Protein AF-A0A917US48-F1 (afdb_monomer)

pLDDT: mean 84.59, std 14.91, range [29.69, 98.81]

Radius of gyration: 21.1 Å; Cα contacts (8 Å, |Δi|>4): 602; chains: 1; bounding box: 48×55×52 Å

Mean predicted aligned error: 11.79 Å

Sequence (325 aa):
MLEHRLELKLPRIAADTLVVRGEHDHVVPRYWAEEVTSLVPGGRLAEVPGRGHDTMVVAGRQVGELIERHARGEPAGSPVAMPEEPLKAARMGALRAAGWWARDYVYAGMRQLAVFGARREPAHWRTGESGKPEVVLLPGVYEHWSFVRPLGDALNAAGHRVVVVHGLGANRRPIVETSSRVERALGRVRVPDAGRVIVGHSKGGLIGKHLLLDGRAEALGIRGLVAVCTPFGGARRARLFSDPSIRALLPNDETIVMLGSAASVNSRIVSVFGTYDPHVPDGSVLDGATNVRVPVAGHFRVLGAHETTLAVLDGIGMLTSPPAD

Foldseek 3Di:
DDPCPLLVPQLVDPDQEEQEFEPAEQVCDPVNSLVSQQSHVNGFYAYDYPDYRCCCPPVVVVVVVLVVCVVVVHDRHHRRDDPPDPPQLPPDPPVRVVVLVVVQVVLVVVQLVQVVVPPDDDPLLQFFDLLAAAEEEAEAAQDDSSLLVLLSVLVSVVGHNYDYQPPCHRVLDALVVVLVSVLVRLLVDDARPLGYEYEYAASGQLSQLVCLPDCNCVSSRYLAYEYEFYQLQFFCCLVVDPRPSSVCRHNPNPSSVVSLPPLVRQCRYEYEYESEEPRRSVTRDHPNHNYHYHPDYYRSCLSNDPRSSVSVVVSSVSSRDDPDD

InterPro domains:
  IPR029058 Alpha/Beta hydrolase fold [G3DSA:3.40.50.1820] (1-73)
  IPR029058 Alpha/Beta hydrolase fold [G3DSA:3.40.50.1820] (134-318)
  IPR029058 Alpha/Beta hydrolase fold [SSF53474] (6-69)
  IPR029058 Alpha/Beta hydrolase fold [SSF53474] (124-313)

Nearest PDB structures (foldseek):
  6fvj-assembly4_D  TM=6.871E-01  e=3.674E-05  Mycobacterium tuberculosis
  6fvj-assembly3_C  TM=6.564E-01  e=2.739E-05  Mycobacterium tuberculosis
  6fvj-assembly6_F  TM=6.684E-01  e=3.674E-05  Mycobacterium tuberculosis
  6fvj-assembly2_B  TM=6.535E-01  e=1.058E-04  Mycobacterium tuberculosis
  6fw5-assembly4_D  TM=6.177E-01  e=4.088E-04  Mycobacterium tuberculosis CDC1551

Solvent-accessible surface area (backbone atoms only — not comparable to full-atom values): 17564 Å² total; per-residue (Å²): 130,81,93,70,59,53,86,76,46,34,60,69,44,83,60,90,41,78,43,78,46,20,61,64,11,76,87,60,37,68,70,57,53,46,51,57,22,44,41,21,57,81,16,13,42,33,68,41,83,93,24,34,75,59,28,74,75,80,36,40,67,66,53,46,53,42,51,53,34,43,76,72,73,41,91,44,51,45,76,47,75,70,66,97,54,79,86,69,63,70,88,62,55,69,69,59,46,50,51,46,50,52,53,20,49,53,46,45,52,58,33,58,57,39,49,82,80,44,89,63,79,67,74,69,27,75,46,48,46,78,84,40,37,36,34,38,52,31,44,24,67,70,28,34,67,53,52,51,35,62,43,49,54,52,46,29,74,72,33,20,20,41,44,70,70,82,91,52,59,42,33,57,66,56,54,68,64,48,28,55,52,48,50,60,57,51,69,74,46,84,66,52,93,51,21,26,33,34,40,10,31,25,56,12,21,55,24,41,55,58,44,54,44,94,63,43,17,67,78,52,31,42,54,28,33,34,20,36,49,19,4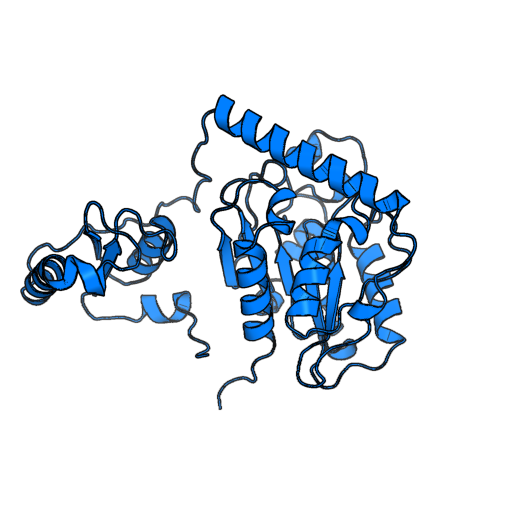2,54,72,21,20,76,64,23,76,81,48,88,52,64,61,50,36,61,34,22,47,83,28,68,68,27,45,53,60,56,69,53,52,89,54,24,70,43,29,29,28,36,30,48,61,38,35,88,66,34,78,85,45,36,76,49,81,67,31,51,69,44,76,37,101,35,65,20,63,58,41,36,55,72,34,69,65,46,50,52,55,48,52,52,38,53,50,68,49,65,56,78,82,83,130

Structure (mmCIF, N/CA/C/O backbone):
data_AF-A0A917US48-F1
#
_entry.id   AF-A0A917US48-F1
#
loop_
_atom_site.group_PDB
_atom_site.id
_atom_site.type_symbol
_atom_site.label_atom_id
_atom_site.label_alt_id
_atom_site.label_comp_id
_atom_site.label_asym_id
_atom_site.label_entity_id
_atom_site.label_seq_id
_atom_site.pdbx_PDB_ins_code
_atom_site.Cartn_x
_atom_site.Cartn_y
_atom_site.Cartn_z
_atom_site.occupancy
_atom_site.B_iso_or_equiv
_atom_site.auth_seq_id
_atom_site.auth_comp_id
_atom_site.auth_asym_id
_atom_site.auth_atom_id
_atom_site.pdbx_PDB_model_num
ATOM 1 N N . MET A 1 1 ? -7.314 -13.295 14.828 1.00 38.62 1 MET A N 1
ATOM 2 C CA . MET A 1 1 ? -5.881 -13.653 14.944 1.00 38.62 1 MET A CA 1
ATOM 3 C C . MET A 1 1 ? -5.278 -12.753 16.002 1.00 38.62 1 MET A C 1
ATOM 5 O O . MET A 1 1 ? -5.663 -11.596 16.045 1.00 38.62 1 MET A O 1
ATOM 9 N N . LEU A 1 2 ? -4.422 -13.283 16.875 1.00 29.69 2 LEU A N 1
ATOM 10 C CA . LEU A 1 2 ? -3.808 -12.530 17.973 1.00 29.69 2 LEU A CA 1
ATOM 11 C C . LEU A 1 2 ? -3.101 -11.275 17.430 1.00 29.69 2 LEU A C 1
ATOM 13 O O . LEU A 1 2 ? -2.282 -11.395 16.520 1.00 29.69 2 LEU A O 1
ATOM 17 N N . GLU A 1 3 ? -3.382 -10.099 18.001 1.00 38.75 3 GLU A N 1
ATOM 18 C CA . GLU A 1 3 ? -2.582 -8.874 17.837 1.00 38.75 3 GLU A CA 1
ATOM 19 C C . GLU A 1 3 ? -1.197 -9.084 18.477 1.00 38.75 3 GLU A C 1
ATOM 21 O O . GLU A 1 3 ? -0.865 -8.557 19.539 1.00 38.75 3 GLU A O 1
ATOM 26 N N . HIS A 1 4 ? -0.377 -9.944 17.879 1.00 53.16 4 HIS A N 1
ATOM 27 C CA . HIS A 1 4 ? 0.916 -10.321 18.427 1.00 53.16 4 HIS A CA 1
ATOM 28 C C . HIS A 1 4 ? 2.033 -9.592 17.680 1.00 53.16 4 HIS A C 1
ATOM 30 O O . HIS A 1 4 ? 2.608 -10.099 16.720 1.00 53.16 4 HIS A O 1
ATOM 36 N N . ARG A 1 5 ? 2.319 -8.365 18.130 1.00 54.22 5 ARG A N 1
ATOM 37 C CA . ARG A 1 5 ? 3.443 -7.534 17.664 1.00 54.22 5 ARG A CA 1
ATOM 38 C C . ARG A 1 5 ? 4.766 -8.126 18.155 1.00 54.22 5 ARG A C 1
ATOM 40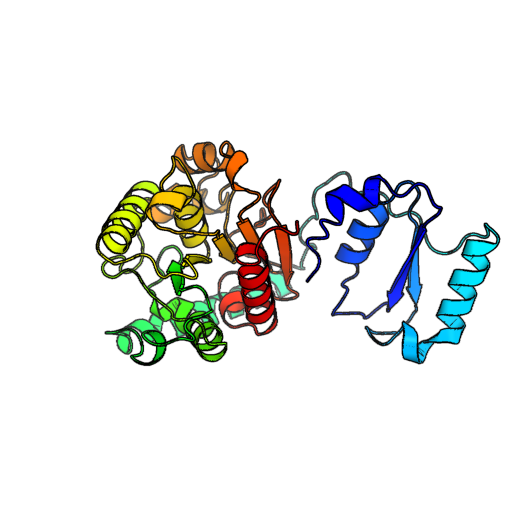 O O . ARG A 1 5 ? 5.239 -7.782 19.242 1.00 54.22 5 ARG A O 1
ATOM 47 N N . LEU A 1 6 ? 5.319 -9.066 17.393 1.00 57.84 6 LEU A N 1
ATOM 48 C CA . LEU A 1 6 ? 6.554 -9.782 17.726 1.00 57.84 6 LEU A CA 1
ATOM 49 C C . LEU A 1 6 ? 7.712 -8.823 18.042 1.00 57.84 6 LEU A C 1
ATOM 51 O O . LEU A 1 6 ? 8.422 -9.032 19.017 1.00 57.84 6 LEU A O 1
ATOM 55 N N . GLU A 1 7 ? 7.835 -7.707 17.332 1.00 58.91 7 GLU A N 1
ATOM 56 C CA . GLU A 1 7 ? 8.871 -6.693 17.548 1.00 58.91 7 GLU A CA 1
ATOM 57 C C . GLU A 1 7 ? 8.807 -6.003 18.920 1.00 58.91 7 GLU A C 1
ATOM 59 O O . GLU A 1 7 ? 9.813 -5.502 19.410 1.00 58.91 7 GLU A O 1
ATOM 64 N N . LEU A 1 8 ? 7.645 -6.011 19.581 1.00 56.88 8 LEU A N 1
ATOM 65 C CA . LEU A 1 8 ? 7.477 -5.466 20.934 1.00 56.88 8 LEU A CA 1
ATOM 66 C C . LEU A 1 8 ? 7.610 -6.536 22.026 1.00 56.88 8 LEU A C 1
ATOM 68 O O . LEU A 1 8 ? 7.770 -6.204 23.206 1.00 56.88 8 LEU A O 1
ATOM 72 N N . LYS A 1 9 ? 7.473 -7.813 21.653 1.00 76.19 9 LYS A N 1
ATOM 73 C CA . LYS A 1 9 ? 7.384 -8.951 22.577 1.00 76.19 9 LYS A CA 1
ATOM 74 C C . LYS A 1 9 ? 8.673 -9.762 22.625 1.00 76.19 9 LYS A C 1
ATOM 76 O O . LYS A 1 9 ? 9.121 -10.073 23.722 1.00 76.19 9 LYS A O 1
ATOM 81 N N . LEU A 1 10 ? 9.282 -10.047 21.475 1.00 81.56 10 LEU A N 1
ATOM 82 C CA . LEU A 1 10 ? 10.546 -10.777 21.361 1.00 81.56 10 LEU A CA 1
ATOM 83 C C . LEU A 1 10 ? 11.673 -10.146 22.205 1.00 81.56 10 LEU A C 1
ATOM 85 O O . LEU A 1 10 ? 12.322 -10.904 22.925 1.00 81.56 10 LEU A O 1
ATOM 89 N N . PRO A 1 11 ? 11.820 -8.800 22.290 1.00 81.25 11 PRO A N 1
ATOM 90 C CA . PRO A 1 11 ? 12.822 -8.180 23.168 1.00 81.25 11 PRO A CA 1
ATOM 91 C C . PRO A 1 11 ? 12.627 -8.450 24.664 1.00 81.25 11 PRO A C 1
ATOM 93 O O . PRO A 1 11 ? 13.529 -8.207 25.460 1.00 81.25 11 PRO A O 1
ATOM 96 N N . ARG A 1 12 ? 11.436 -8.905 25.071 1.00 82.00 12 ARG A N 1
ATOM 97 C CA . ARG A 1 12 ? 11.092 -9.192 26.472 1.00 82.00 12 ARG A CA 1
ATOM 98 C C . ARG A 1 12 ? 11.296 -10.658 26.844 1.00 82.00 12 ARG A C 1
ATOM 100 O O . ARG A 1 12 ? 11.074 -11.016 27.999 1.00 82.00 12 ARG A O 1
ATOM 107 N N . ILE A 1 13 ? 11.656 -11.514 25.890 1.00 89.69 13 ILE A N 1
ATOM 108 C CA . ILE A 1 13 ? 11.931 -12.921 26.166 1.00 89.69 13 ILE A CA 1
ATOM 109 C C . ILE A 1 13 ? 13.259 -13.004 26.920 1.00 89.69 13 ILE A C 1
ATOM 111 O O . ILE A 1 13 ? 14.303 -12.637 26.395 1.00 89.69 13 ILE A O 1
ATOM 115 N N . ALA A 1 14 ? 13.199 -13.478 28.165 1.00 90.19 14 ALA A N 1
ATOM 116 C CA . ALA A 1 14 ? 14.375 -13.693 29.010 1.00 90.19 14 ALA A CA 1
ATOM 117 C C . ALA A 1 14 ? 14.944 -15.120 28.902 1.00 90.19 14 ALA A C 1
ATOM 119 O O . ALA A 1 14 ? 16.007 -15.397 29.446 1.00 90.19 14 ALA A O 1
ATOM 120 N N . ALA A 1 15 ? 14.218 -16.033 28.252 1.00 91.06 15 ALA A N 1
ATOM 121 C CA . ALA A 1 15 ? 14.651 -17.410 28.068 1.00 91.06 15 ALA A CA 1
ATOM 122 C C . ALA A 1 15 ? 15.661 -17.520 26.919 1.00 91.06 15 ALA A C 1
ATOM 124 O O . ALA A 1 15 ? 15.471 -16.904 25.866 1.00 91.06 15 ALA A O 1
ATOM 125 N N . ASP A 1 16 ? 16.668 -18.380 27.084 1.00 91.00 16 ASP A N 1
ATOM 126 C CA . ASP A 1 16 ? 17.549 -18.769 25.985 1.00 91.00 16 ASP A CA 1
ATOM 127 C C . ASP A 1 16 ? 16.708 -19.340 24.842 1.00 91.00 16 ASP A C 1
ATOM 129 O O . ASP A 1 16 ? 15.986 -20.329 25.005 1.00 91.00 16 ASP A O 1
ATOM 133 N N . THR A 1 17 ? 16.785 -18.707 23.673 1.00 94.38 17 THR A N 1
ATOM 134 C CA . THR A 1 17 ? 15.852 -18.965 22.573 1.00 94.38 17 THR A CA 1
ATOM 135 C C . THR A 1 17 ? 16.581 -19.422 21.319 1.00 94.38 17 THR A C 1
ATOM 137 O O . THR A 1 17 ? 17.457 -18.728 20.798 1.00 94.38 17 THR A O 1
ATOM 140 N N . LEU A 1 18 ? 16.161 -20.576 20.800 1.00 96.25 18 LEU A N 1
ATOM 141 C CA . LEU A 1 18 ? 16.564 -21.093 19.498 1.00 96.25 18 LEU A CA 1
ATOM 142 C C . LEU A 1 18 ? 15.416 -20.930 18.496 1.00 96.25 18 LEU A C 1
ATOM 144 O O . LEU A 1 18 ? 14.321 -21.448 18.704 1.00 96.25 18 LEU A O 1
ATOM 148 N N . VAL A 1 19 ? 15.686 -20.263 17.378 1.00 94.50 19 VAL A N 1
ATOM 149 C CA . VAL A 1 19 ? 14.795 -20.189 16.215 1.00 94.50 19 VAL A CA 1
ATOM 150 C C . VAL A 1 19 ? 15.257 -21.225 15.196 1.00 94.50 19 VAL A C 1
ATOM 152 O O . VAL A 1 19 ? 16.425 -21.239 14.809 1.00 94.50 19 VAL A O 1
ATOM 155 N N . VAL A 1 20 ? 14.352 -22.099 14.754 1.00 95.75 20 VAL A N 1
ATOM 156 C CA . VAL A 1 20 ? 14.659 -23.176 13.799 1.00 95.75 20 VAL A CA 1
ATOM 157 C C . VAL A 1 20 ? 13.847 -22.976 12.520 1.00 95.75 20 VAL A C 1
ATOM 159 O O . VAL A 1 20 ? 12.633 -22.789 12.585 1.00 95.75 20 VAL A O 1
ATOM 162 N N . ARG A 1 21 ? 14.499 -23.044 11.353 1.00 92.88 21 ARG A N 1
ATOM 163 C CA . ARG A 1 21 ? 13.839 -23.016 10.032 1.00 92.88 21 ARG A CA 1
ATOM 164 C C . ARG A 1 21 ? 14.414 -24.062 9.081 1.00 92.88 21 ARG A C 1
ATOM 166 O O . ARG A 1 21 ? 15.539 -24.520 9.267 1.00 92.88 21 ARG A O 1
ATOM 173 N N . GLY A 1 22 ? 13.678 -24.395 8.025 1.00 93.25 22 GLY A N 1
ATOM 174 C CA . GLY A 1 22 ? 14.244 -25.104 6.874 1.00 93.25 22 GLY A CA 1
ATOM 175 C C . GLY A 1 22 ? 15.104 -24.179 6.016 1.00 93.25 22 GLY A C 1
ATOM 176 O O . GLY A 1 22 ? 14.725 -23.031 5.789 1.00 93.25 22 GLY A O 1
ATOM 177 N N . GLU A 1 23 ? 16.240 -24.660 5.509 1.00 87.25 23 GLU A N 1
ATOM 178 C CA . GLU A 1 23 ? 17.142 -23.886 4.637 1.00 87.25 23 GLU A CA 1
ATOM 179 C C . GLU A 1 23 ? 16.406 -23.242 3.442 1.00 87.25 23 GLU A C 1
ATOM 181 O O . GLU A 1 23 ? 16.545 -22.041 3.182 1.00 87.25 23 GLU A O 1
ATOM 186 N N . HIS A 1 24 ? 15.538 -24.013 2.784 1.00 79.62 24 HIS A N 1
ATOM 187 C CA . HIS A 1 24 ? 14.751 -23.635 1.608 1.00 79.62 24 HIS A CA 1
ATOM 188 C C . HIS A 1 24 ? 13.310 -23.217 1.946 1.00 79.62 24 HIS A C 1
ATOM 190 O O . HIS A 1 24 ? 12.437 -23.240 1.080 1.00 79.62 24 HIS A O 1
ATOM 196 N N . ASP A 1 25 ? 13.023 -22.855 3.200 1.00 80.56 25 ASP A N 1
ATOM 197 C CA . ASP A 1 25 ? 11.695 -22.374 3.581 1.00 80.56 25 ASP A CA 1
ATOM 198 C C . ASP A 1 25 ? 11.386 -21.022 2.904 1.00 80.56 25 ASP A C 1
ATOM 200 O O . ASP A 1 25 ? 12.049 -20.011 3.160 1.00 80.56 25 ASP A O 1
ATOM 204 N N . HIS A 1 26 ? 10.386 -21.026 2.016 1.00 63.19 26 HIS A N 1
ATOM 205 C CA . HIS A 1 26 ? 9.881 -19.848 1.306 1.00 63.19 26 HIS A CA 1
ATOM 206 C C . HIS A 1 26 ? 8.740 -19.134 2.042 1.00 63.19 26 HIS A C 1
ATOM 208 O O . HIS A 1 26 ? 8.487 -17.964 1.756 1.00 63.19 26 HIS A O 1
ATOM 214 N N . VAL A 1 27 ? 8.064 -19.823 2.966 1.00 58.81 27 VAL A N 1
ATOM 215 C CA . VAL A 1 27 ? 7.006 -19.260 3.818 1.00 58.81 27 VAL A CA 1
ATOM 216 C C . VAL A 1 27 ? 7.638 -18.454 4.948 1.00 58.81 27 VAL A C 1
ATOM 218 O O . VAL A 1 27 ? 7.165 -17.367 5.268 1.00 58.81 27 VAL A O 1
ATOM 221 N N . VAL A 1 28 ? 8.753 -18.954 5.490 1.00 69.25 28 VAL A N 1
ATOM 222 C CA . VAL A 1 28 ? 9.600 -18.291 6.487 1.00 69.25 28 VAL A CA 1
ATOM 223 C C . VAL A 1 28 ? 10.991 -18.039 5.885 1.00 69.25 28 VAL A C 1
ATOM 225 O O . VAL A 1 28 ? 11.927 -18.832 6.075 1.00 69.25 28 VAL A O 1
ATOM 228 N N . PRO A 1 29 ? 11.164 -16.943 5.121 1.00 63.34 29 PRO A N 1
ATOM 229 C CA . PRO A 1 29 ? 12.431 -16.656 4.468 1.00 63.34 29 PRO A CA 1
ATOM 230 C C . PRO A 1 29 ? 13.547 -16.404 5.484 1.00 63.34 29 PRO A C 1
ATOM 232 O O . PRO A 1 29 ? 13.312 -15.836 6.550 1.00 63.34 29 PRO A O 1
ATOM 235 N N . ARG A 1 30 ? 14.788 -16.729 5.105 1.00 73.00 30 ARG A N 1
ATOM 236 C CA . ARG A 1 30 ? 15.981 -16.580 5.957 1.00 73.00 30 ARG A CA 1
ATOM 237 C C . ARG A 1 30 ? 16.060 -15.240 6.692 1.00 73.00 30 ARG A C 1
ATOM 239 O O . ARG A 1 30 ? 16.209 -15.232 7.903 1.00 73.00 30 ARG A O 1
ATOM 246 N N . TYR A 1 31 ? 15.894 -14.133 5.971 1.00 65.44 31 TYR A N 1
ATOM 247 C CA . TYR A 1 31 ? 15.988 -12.792 6.557 1.00 65.44 31 TYR A CA 1
ATOM 248 C C . TYR A 1 31 ? 14.974 -12.543 7.682 1.00 65.44 31 TYR A C 1
ATOM 250 O O . TYR A 1 31 ? 15.265 -11.804 8.611 1.00 65.44 31 TYR A O 1
ATOM 258 N N . TRP A 1 32 ? 13.771 -13.118 7.571 1.00 67.31 32 TRP A N 1
ATOM 259 C CA . TRP A 1 32 ? 12.708 -12.907 8.545 1.00 67.31 32 TRP A CA 1
ATOM 260 C C . TRP A 1 32 ? 13.014 -13.699 9.810 1.00 67.31 32 TRP A C 1
ATOM 262 O O . TRP A 1 32 ? 12.845 -13.196 10.912 1.00 67.31 32 TRP A O 1
ATOM 272 N N . ALA A 1 33 ? 13.535 -14.919 9.659 1.00 78.88 33 ALA A N 1
ATOM 273 C CA . ALA A 1 33 ? 14.008 -15.689 10.800 1.00 78.88 33 ALA A CA 1
ATOM 274 C C . ALA A 1 33 ? 15.219 -15.023 11.464 1.00 78.88 33 ALA A C 1
ATOM 276 O O . ALA A 1 33 ? 15.267 -14.975 12.684 1.00 78.88 33 ALA A O 1
ATOM 277 N N . GLU A 1 34 ? 16.147 -14.458 10.684 1.00 77.19 34 GLU A N 1
ATOM 278 C CA . GLU A 1 34 ? 17.259 -13.647 11.198 1.00 77.19 34 GLU A CA 1
ATOM 279 C C . GLU A 1 34 ? 16.747 -12.446 12.016 1.00 77.19 34 GLU A C 1
ATOM 281 O O . GLU A 1 34 ? 17.237 -12.224 13.118 1.00 77.19 34 GLU A O 1
ATOM 286 N N . GLU A 1 35 ? 15.727 -11.731 11.533 1.00 65.62 35 GLU A N 1
ATOM 287 C CA . GLU A 1 35 ? 15.090 -10.604 12.234 1.00 65.62 35 GLU A CA 1
ATOM 288 C C . GLU A 1 35 ? 14.360 -11.038 13.516 1.00 65.62 35 GLU A C 1
ATOM 290 O O . GLU A 1 35 ? 14.503 -10.418 14.567 1.00 65.62 35 GLU A O 1
ATOM 295 N N . VAL A 1 36 ? 13.617 -12.146 13.478 1.00 79.75 36 VAL A N 1
ATOM 296 C CA . VAL A 1 36 ? 12.984 -12.717 14.677 1.00 79.75 36 VAL A CA 1
ATOM 297 C C . VAL A 1 36 ? 14.039 -13.125 15.702 1.00 79.75 36 VAL A C 1
ATOM 299 O O . VAL A 1 36 ? 13.894 -12.821 16.883 1.00 79.75 36 VAL A O 1
ATOM 302 N N . THR A 1 37 ? 15.109 -13.795 15.269 1.00 87.56 37 THR A N 1
ATOM 303 C CA . THR A 1 37 ? 16.205 -14.206 16.150 1.00 87.56 37 THR A CA 1
ATOM 304 C C . THR A 1 37 ? 16.902 -13.005 16.775 1.00 87.56 37 THR A C 1
ATOM 306 O O . THR A 1 37 ? 17.199 -13.040 17.965 1.00 87.56 37 THR A O 1
ATOM 309 N N . SER A 1 38 ? 17.158 -11.951 16.003 1.00 78.69 38 SER A N 1
ATOM 310 C CA . SER A 1 38 ? 17.909 -10.787 16.472 1.00 78.69 38 SER A CA 1
ATOM 311 C C . SER A 1 38 ? 17.123 -9.901 17.439 1.00 78.69 38 SER A C 1
ATOM 313 O O . SER A 1 38 ? 17.721 -9.202 18.256 1.00 78.69 38 SER A O 1
ATOM 315 N N . LEU A 1 39 ? 15.790 -9.944 17.382 1.00 78.62 39 LEU A N 1
ATOM 316 C CA . LEU A 1 39 ? 14.918 -9.269 18.341 1.00 78.62 39 LEU A CA 1
ATOM 317 C C . LEU A 1 39 ? 14.875 -9.967 19.706 1.00 78.62 39 LEU A C 1
ATOM 319 O O . LEU A 1 39 ? 14.469 -9.337 20.680 1.00 78.62 39 LEU A O 1
ATOM 323 N N . VAL A 1 40 ? 15.268 -11.242 19.799 1.00 88.00 40 VAL A N 1
ATOM 324 C CA . VAL A 1 40 ? 15.320 -11.973 21.070 1.00 88.00 40 VAL A CA 1
ATOM 325 C C . VAL A 1 40 ? 16.693 -11.782 21.724 1.00 88.00 40 VAL A C 1
ATOM 327 O O . VAL A 1 40 ? 17.706 -12.119 21.104 1.00 88.00 40 VAL A O 1
ATOM 330 N N . PRO A 1 41 ? 16.776 -11.288 22.975 1.00 83.44 41 PRO A N 1
ATOM 331 C CA . PRO A 1 41 ? 1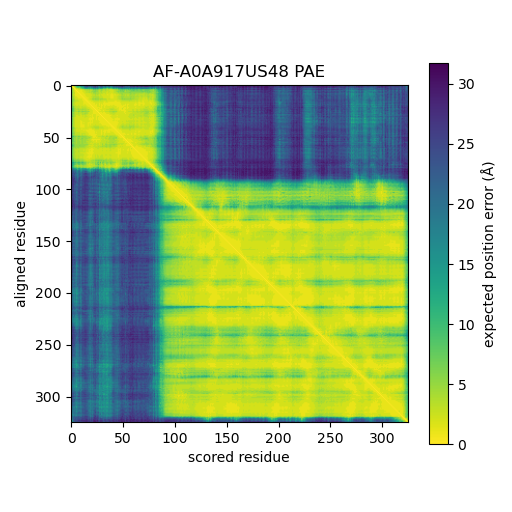8.041 -11.192 23.694 1.00 83.44 41 PRO A CA 1
ATOM 332 C C . PRO A 1 41 ? 18.748 -12.553 23.750 1.00 83.44 41 PRO A C 1
ATOM 334 O O . PRO A 1 41 ? 18.200 -13.525 24.260 1.00 83.44 41 PRO A O 1
ATOM 337 N N . GLY A 1 42 ? 19.957 -12.638 23.187 1.00 84.25 42 GLY A N 1
ATOM 338 C CA . GLY A 1 42 ? 20.719 -13.893 23.130 1.00 84.25 42 GLY A CA 1
ATOM 339 C C . GLY A 1 42 ? 20.178 -14.944 22.148 1.00 84.25 42 GLY A C 1
ATOM 340 O O . GLY A 1 42 ? 20.624 -16.091 22.186 1.00 84.25 42 GLY A O 1
ATOM 341 N N . GLY A 1 43 ? 19.247 -14.575 21.263 1.00 90.44 43 GLY A N 1
ATOM 342 C CA . GLY A 1 43 ? 18.648 -15.478 20.285 1.00 90.44 43 GLY A CA 1
ATOM 343 C C . GLY A 1 43 ? 19.668 -16.126 19.342 1.00 90.44 43 GLY A C 1
ATOM 344 O O . GLY A 1 43 ? 20.629 -15.500 18.881 1.00 90.44 43 GLY A O 1
ATOM 345 N N . ARG A 1 44 ? 19.436 -17.402 19.017 1.00 93.69 44 ARG A N 1
ATOM 346 C CA . ARG A 1 44 ? 20.244 -18.189 18.072 1.00 93.69 44 ARG A CA 1
ATOM 347 C C . ARG A 1 44 ? 19.387 -18.727 16.932 1.00 93.69 44 ARG A C 1
ATOM 349 O O . ARG A 1 44 ? 18.258 -19.150 17.160 1.00 93.69 44 ARG A O 1
ATOM 356 N N . LEU A 1 45 ? 19.932 -18.743 15.716 1.00 94.19 45 LEU A N 1
ATOM 357 C CA . LEU A 1 45 ? 19.263 -19.265 14.520 1.00 94.19 45 LEU A CA 1
ATOM 358 C C . LEU A 1 45 ? 19.899 -20.587 14.084 1.00 94.19 45 LEU A C 1
ATOM 360 O O . LEU A 1 45 ? 21.120 -20.669 13.934 1.00 94.19 45 LEU A O 1
ATOM 364 N N . ALA A 1 46 ? 19.077 -21.605 13.834 1.00 95.88 46 ALA A N 1
ATOM 365 C CA . ALA A 1 46 ? 19.482 -22.862 13.216 1.00 95.88 46 ALA A CA 1
ATOM 366 C C . ALA A 1 46 ? 18.683 -23.134 11.933 1.00 95.88 46 ALA A C 1
ATOM 368 O O . ALA A 1 46 ? 17.453 -23.068 11.912 1.00 95.88 46 ALA A O 1
ATOM 369 N N . GLU A 1 47 ? 19.395 -23.481 10.863 1.00 95.19 47 GLU A N 1
ATOM 370 C CA . GLU A 1 47 ? 18.809 -23.918 9.596 1.00 95.19 47 GLU A CA 1
ATOM 371 C C . GLU A 1 47 ? 18.951 -25.437 9.461 1.00 95.19 47 GLU A C 1
ATOM 373 O O . GLU A 1 47 ? 20.031 -25.984 9.687 1.00 95.19 47 GLU A O 1
ATOM 378 N N . VAL A 1 48 ? 17.869 -26.123 9.087 1.00 95.31 48 VAL A N 1
ATOM 379 C CA . VAL A 1 48 ? 17.891 -27.556 8.773 1.00 95.31 48 VAL A CA 1
ATOM 380 C C . VAL A 1 48 ? 18.222 -27.728 7.284 1.00 95.31 48 VAL A C 1
ATOM 382 O O . VAL A 1 48 ? 17.407 -27.322 6.442 1.00 95.31 48 VAL A O 1
ATOM 385 N N . PRO A 1 49 ? 19.385 -28.318 6.936 1.00 91.50 49 PRO A N 1
ATOM 386 C CA . PRO A 1 49 ? 19.856 -28.372 5.556 1.00 91.50 49 PRO A CA 1
ATOM 387 C C . PRO A 1 49 ? 18.904 -29.117 4.619 1.00 91.50 49 PRO A C 1
ATOM 389 O O . PRO A 1 49 ? 18.384 -30.184 4.957 1.00 91.50 49 PRO A O 1
ATOM 392 N N . GLY A 1 50 ? 18.693 -28.570 3.424 1.00 89.12 50 GLY A N 1
ATOM 393 C CA . GLY A 1 50 ? 17.896 -29.178 2.360 1.00 89.12 50 GLY A CA 1
ATOM 394 C C . GLY A 1 50 ? 16.383 -29.218 2.601 1.00 89.12 50 GLY A C 1
ATOM 395 O O . GLY A 1 50 ? 15.678 -29.847 1.813 1.00 89.12 50 GLY A O 1
ATOM 396 N N . ARG A 1 51 ? 15.857 -28.581 3.657 1.00 92.44 51 ARG A N 1
ATOM 397 C CA . ARG A 1 51 ? 14.431 -28.656 4.037 1.00 92.44 51 ARG A CA 1
ATOM 398 C C . ARG A 1 51 ? 13.651 -27.367 3.778 1.00 92.44 51 ARG A C 1
ATOM 400 O O . ARG A 1 51 ? 14.228 -26.284 3.785 1.00 92.44 51 ARG A O 1
ATOM 407 N N . GLY A 1 52 ? 12.343 -27.499 3.539 1.00 85.81 52 GLY A N 1
ATOM 408 C CA . GLY A 1 52 ? 11.403 -26.399 3.288 1.00 85.81 52 GLY A CA 1
ATOM 409 C C . GLY A 1 52 ? 10.534 -26.066 4.506 1.00 85.81 52 GLY A C 1
ATOM 410 O O . GLY A 1 52 ? 10.924 -26.315 5.643 1.00 85.81 52 GLY A O 1
ATOM 411 N N . HIS A 1 53 ? 9.339 -25.512 4.293 1.00 89.81 53 HIS A N 1
ATOM 412 C CA . HIS A 1 53 ? 8.443 -25.123 5.395 1.00 89.81 53 HIS A CA 1
ATOM 413 C C . HIS A 1 53 ? 7.949 -26.301 6.252 1.00 89.81 53 HIS A C 1
ATOM 415 O O . HIS A 1 53 ? 7.707 -26.179 7.449 1.00 89.81 53 HIS A O 1
ATOM 421 N N . ASP A 1 54 ? 7.876 -27.483 5.653 1.00 87.56 54 ASP A N 1
ATOM 422 C CA . ASP A 1 54 ? 7.484 -28.736 6.291 1.00 87.56 54 ASP A CA 1
ATOM 423 C C . ASP A 1 54 ? 8.546 -29.315 7.246 1.00 87.56 54 ASP A C 1
ATOM 425 O O . ASP A 1 54 ? 8.322 -30.379 7.824 1.00 87.56 54 ASP A O 1
ATOM 429 N N . THR A 1 55 ? 9.680 -28.625 7.447 1.00 91.88 55 THR A N 1
ATOM 430 C CA . THR A 1 55 ? 10.838 -29.063 8.255 1.00 91.88 55 THR A CA 1
ATOM 431 C C . THR A 1 55 ? 10.449 -29.694 9.588 1.00 91.88 55 THR A C 1
ATOM 433 O O . THR A 1 55 ? 10.971 -30.752 9.932 1.00 91.88 55 THR A O 1
ATOM 436 N N . MET A 1 56 ? 9.512 -29.091 10.325 1.00 90.06 56 MET A N 1
ATOM 437 C CA . MET A 1 56 ? 9.111 -29.591 11.647 1.00 90.06 56 MET A CA 1
ATOM 438 C C . MET A 1 56 ? 8.450 -30.973 11.583 1.00 90.06 56 MET A C 1
ATOM 440 O O . MET A 1 56 ? 8.571 -31.762 12.516 1.00 90.06 56 MET A O 1
ATOM 444 N N . VAL A 1 57 ? 7.781 -31.279 10.470 1.00 88.25 57 VAL A N 1
ATOM 445 C CA . VAL A 1 57 ? 7.081 -32.547 10.242 1.00 88.25 57 VAL A CA 1
ATOM 446 C C . VAL A 1 57 ? 8.026 -33.580 9.634 1.00 88.25 57 VAL A C 1
ATOM 448 O O . VAL A 1 57 ? 8.112 -34.707 10.115 1.00 88.25 57 VAL A O 1
ATOM 451 N N . VAL A 1 58 ? 8.766 -33.205 8.587 1.00 89.00 58 VAL A N 1
ATOM 452 C CA . VAL A 1 58 ? 9.552 -34.164 7.787 1.00 89.00 58 VAL A CA 1
ATOM 453 C C . VAL A 1 58 ? 10.957 -34.412 8.326 1.00 89.00 58 VAL A C 1
ATOM 455 O O . VAL A 1 58 ? 11.555 -35.447 8.037 1.00 89.00 58 VAL A O 1
ATOM 458 N N . ALA A 1 59 ? 11.500 -33.477 9.106 1.00 91.38 59 ALA A N 1
ATOM 459 C CA . ALA A 1 59 ? 12.844 -33.540 9.673 1.00 91.38 59 ALA A CA 1
ATOM 460 C C . ALA A 1 59 ? 12.827 -33.522 11.210 1.00 91.38 59 ALA A C 1
ATOM 462 O O . ALA A 1 59 ? 13.795 -33.092 11.838 1.00 91.38 59 ALA A O 1
ATOM 463 N N . GLY A 1 60 ? 11.756 -34.039 11.825 1.00 90.94 60 GLY A N 1
ATOM 464 C CA . GLY A 1 60 ? 11.541 -33.997 13.275 1.00 90.94 60 GLY A CA 1
ATOM 465 C C . GLY A 1 60 ? 12.712 -34.527 14.112 1.00 90.94 60 GLY A C 1
ATOM 466 O O . GLY A 1 60 ? 13.000 -33.965 15.161 1.00 90.94 60 GLY A O 1
ATOM 467 N N . ARG A 1 61 ? 13.456 -35.538 13.634 1.00 93.50 61 ARG A N 1
ATOM 468 C CA . ARG A 1 61 ? 14.677 -36.014 14.316 1.00 93.50 61 ARG A CA 1
ATOM 469 C C . ARG A 1 61 ? 15.773 -34.943 14.361 1.00 93.50 61 ARG A C 1
ATOM 471 O O . ARG A 1 61 ? 16.286 -34.658 15.432 1.00 93.50 61 ARG A O 1
ATOM 478 N N . GLN A 1 62 ? 16.090 -34.331 13.219 1.00 93.81 62 GLN A N 1
ATOM 479 C CA . GLN A 1 62 ? 17.130 -33.296 13.119 1.00 93.81 62 GLN A CA 1
ATOM 480 C C . GLN A 1 62 ? 16.748 -32.054 13.938 1.00 93.81 62 GLN A C 1
ATOM 482 O O . GLN A 1 62 ? 17.588 -31.450 14.598 1.00 93.81 62 GLN A O 1
ATOM 487 N N . VAL A 1 63 ? 15.462 -31.691 13.929 1.00 95.56 63 VAL A N 1
ATOM 488 C CA . VAL A 1 63 ? 14.927 -30.610 14.768 1.00 95.56 63 VAL A CA 1
ATOM 489 C C . VAL A 1 63 ? 15.014 -30.976 16.252 1.00 95.56 63 VAL A C 1
ATOM 491 O O . VAL A 1 63 ? 15.448 -30.155 17.055 1.00 95.56 63 VAL A O 1
ATOM 494 N N . GLY A 1 64 ? 14.657 -32.208 16.621 1.00 95.56 64 GLY A N 1
ATOM 495 C CA . GLY A 1 64 ? 14.742 -32.708 17.993 1.00 95.56 64 GLY A CA 1
ATOM 496 C C . GLY A 1 64 ? 16.163 -32.668 18.552 1.00 95.56 64 GLY A C 1
ATOM 497 O O . GLY A 1 64 ? 16.358 -32.202 19.669 1.00 95.56 64 GLY A O 1
ATOM 498 N N . GLU A 1 65 ? 17.160 -33.056 17.755 1.00 95.75 65 GLU A N 1
ATOM 499 C CA . GLU A 1 65 ? 18.580 -32.954 18.120 1.00 95.75 65 GLU A CA 1
ATOM 500 C C . GLU A 1 65 ? 19.003 -31.499 18.381 1.00 95.75 65 GLU A C 1
ATOM 502 O O . GLU A 1 65 ? 19.711 -31.216 19.346 1.00 95.75 65 GLU A O 1
ATOM 507 N N . LEU A 1 66 ? 18.549 -30.549 17.555 1.00 96.12 66 LEU A N 1
ATOM 508 C CA . LEU A 1 66 ? 18.816 -29.122 17.771 1.00 96.12 66 LEU A CA 1
ATOM 509 C C . LEU A 1 66 ? 18.179 -28.610 19.071 1.00 96.12 66 LEU A C 1
ATOM 511 O O . LEU A 1 66 ? 18.831 -27.878 19.817 1.00 96.12 66 LEU A O 1
ATOM 515 N N . ILE A 1 67 ? 16.937 -29.012 19.350 1.00 95.25 67 ILE A N 1
ATOM 516 C CA . ILE A 1 67 ? 16.211 -28.647 20.574 1.00 95.25 67 ILE A CA 1
ATOM 517 C C . ILE A 1 67 ? 16.899 -29.235 21.809 1.00 95.25 67 ILE A C 1
ATOM 519 O O . ILE A 1 67 ? 17.097 -28.526 22.792 1.00 95.25 67 ILE A O 1
ATOM 523 N N . GLU A 1 68 ? 17.295 -30.506 21.763 1.00 96.62 68 GLU A N 1
ATOM 524 C CA . GLU A 1 68 ? 17.957 -31.183 22.879 1.00 96.62 68 GLU A CA 1
ATOM 525 C C . GLU A 1 68 ? 19.309 -30.543 23.207 1.00 96.62 68 GLU A C 1
ATOM 527 O O . GLU A 1 68 ? 19.597 -30.268 24.372 1.00 96.62 68 GLU A O 1
ATOM 532 N N . ARG A 1 69 ? 20.113 -30.234 22.183 1.00 94.56 69 ARG A N 1
ATOM 533 C CA . ARG A 1 69 ? 21.387 -29.524 22.360 1.00 94.56 69 ARG A CA 1
ATOM 534 C C . ARG A 1 69 ? 21.180 -28.153 22.997 1.00 94.56 69 ARG A C 1
ATOM 536 O O . ARG A 1 69 ? 21.861 -27.831 23.966 1.00 94.56 69 ARG A O 1
ATOM 543 N N . HIS A 1 70 ? 20.209 -27.380 22.506 1.00 95.00 70 HIS A N 1
ATOM 544 C CA . HIS A 1 70 ? 19.856 -26.080 23.086 1.00 95.00 70 HIS A CA 1
ATOM 545 C C . HIS A 1 70 ? 19.434 -26.198 24.553 1.00 95.00 70 HIS A C 1
ATOM 547 O O . HIS A 1 70 ? 19.938 -25.468 25.400 1.00 95.00 70 HIS A O 1
ATOM 553 N N . ALA A 1 71 ? 18.575 -27.168 24.875 1.00 94.06 71 ALA A N 1
ATOM 554 C CA . ALA A 1 71 ? 18.095 -27.401 26.237 1.00 94.06 71 ALA A CA 1
ATOM 555 C C . ALA A 1 71 ? 19.212 -27.796 27.221 1.00 94.06 71 ALA A C 1
ATOM 557 O O . ALA A 1 71 ? 19.099 -27.528 28.415 1.00 94.06 71 ALA A O 1
ATOM 558 N N . ARG A 1 72 ? 20.298 -28.408 26.734 1.00 94.69 72 ARG A N 1
ATOM 559 C CA . ARG A 1 72 ? 21.493 -28.747 27.528 1.00 94.69 72 ARG A CA 1
ATOM 560 C C . ARG A 1 72 ? 22.514 -27.605 27.630 1.00 94.69 72 ARG A C 1
ATOM 562 O O . ARG A 1 72 ? 23.560 -27.791 28.246 1.00 94.69 72 ARG A O 1
ATOM 569 N N . GLY A 1 73 ? 22.248 -26.449 27.018 1.00 87.94 73 GLY A N 1
ATOM 570 C CA . GLY A 1 73 ? 23.202 -25.338 26.928 1.00 87.94 73 GLY A CA 1
ATOM 571 C C . GLY A 1 73 ? 24.349 -25.590 25.943 1.00 87.94 73 GLY A C 1
ATOM 572 O O . G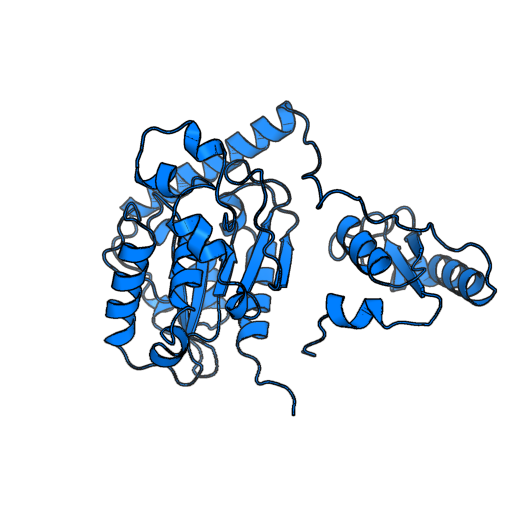LY A 1 73 ? 25.345 -24.866 25.941 1.00 87.94 73 GLY A O 1
ATOM 573 N N . GLU A 1 74 ? 24.237 -26.615 25.095 1.00 91.12 74 GLU A N 1
ATOM 574 C CA . GLU A 1 74 ? 25.209 -26.874 24.041 1.00 91.12 74 GLU A CA 1
ATOM 575 C C . GLU A 1 74 ? 24.977 -25.922 22.850 1.00 91.12 74 GLU A C 1
ATOM 577 O O . GLU A 1 74 ? 23.845 -25.501 22.596 1.00 91.12 74 GLU A O 1
ATOM 582 N N . PRO A 1 75 ? 26.011 -25.596 22.050 1.00 80.94 75 PRO A N 1
ATOM 583 C CA . PRO A 1 75 ? 25.873 -24.653 20.939 1.00 80.94 75 PRO A CA 1
ATOM 584 C C . PRO A 1 75 ? 24.924 -25.115 19.812 1.00 80.94 75 PRO A C 1
ATOM 586 O O . PRO A 1 75 ? 25.368 -25.659 18.801 1.00 80.94 75 PRO A O 1
ATOM 589 N N . ALA A 1 76 ? 23.625 -24.851 19.918 1.00 83.25 76 ALA A N 1
ATOM 590 C CA . ALA A 1 76 ? 22.667 -25.008 18.825 1.00 83.25 76 ALA A CA 1
ATOM 591 C C . ALA A 1 76 ? 22.515 -23.683 18.059 1.00 83.25 76 ALA A C 1
ATOM 593 O O . ALA A 1 76 ? 22.338 -22.624 18.664 1.00 83.25 76 ALA A O 1
ATOM 594 N N . GLY A 1 77 ? 22.641 -23.729 16.731 1.00 87.25 77 GLY A N 1
ATOM 595 C CA . GLY A 1 77 ? 22.560 -22.541 15.878 1.00 87.25 77 GLY A CA 1
ATOM 596 C C . GLY A 1 77 ? 23.722 -21.552 16.035 1.00 87.25 77 GLY A C 1
ATOM 597 O O . GLY A 1 77 ? 24.704 -21.791 16.745 1.00 87.25 77 GLY A O 1
ATOM 598 N N . SER A 1 78 ? 23.614 -20.427 15.339 1.00 86.88 78 SER A N 1
ATOM 599 C CA . SER A 1 78 ? 24.576 -19.324 15.383 1.00 86.88 78 SER A CA 1
ATOM 600 C C . SER A 1 78 ? 23.904 -18.051 15.900 1.00 86.88 78 SER A C 1
ATOM 602 O O . SER A 1 78 ? 22.717 -17.845 15.628 1.00 86.88 78 SER A O 1
ATOM 604 N N . PRO A 1 79 ? 24.626 -17.195 16.648 1.00 81.75 79 PRO A N 1
ATOM 605 C CA . PRO A 1 79 ? 24.123 -15.869 16.967 1.00 81.75 79 PRO A CA 1
ATOM 606 C C . PRO A 1 79 ? 23.909 -15.099 15.664 1.00 81.75 79 PRO A C 1
ATOM 608 O O . PRO A 1 79 ? 24.752 -15.129 14.765 1.00 81.75 79 PRO A O 1
ATOM 611 N N . VAL A 1 80 ? 22.781 -14.408 15.570 1.00 71.94 80 VAL A N 1
ATOM 612 C CA . VAL A 1 80 ? 22.516 -13.491 14.467 1.00 71.94 80 VAL A CA 1
ATOM 613 C C . VAL A 1 80 ? 22.905 -12.107 14.956 1.00 71.94 80 VAL A C 1
ATOM 615 O O . VAL A 1 80 ? 22.233 -11.528 15.805 1.00 71.94 80 VAL A O 1
ATOM 618 N N . ALA A 1 81 ? 24.024 -11.584 14.459 1.00 55.56 81 ALA A N 1
ATOM 619 C CA . ALA A 1 81 ? 24.307 -10.170 14.636 1.00 55.56 81 ALA A CA 1
ATOM 620 C C . ALA A 1 81 ? 23.249 -9.389 13.851 1.00 55.56 81 ALA A C 1
ATOM 622 O O . ALA A 1 81 ? 23.044 -9.661 12.665 1.00 55.56 81 ALA A O 1
ATOM 623 N N . MET A 1 82 ? 22.593 -8.423 14.501 1.00 42.38 82 MET A N 1
ATOM 624 C CA . MET A 1 82 ? 21.866 -7.389 13.770 1.00 42.38 82 MET A CA 1
ATOM 625 C C . MET A 1 82 ? 22.827 -6.830 12.716 1.00 42.38 82 MET A C 1
ATOM 627 O O . MET A 1 82 ? 23.915 -6.383 13.093 1.00 42.38 82 MET A O 1
ATOM 631 N N . PRO A 1 83 ? 22.502 -6.851 11.413 1.00 38.03 83 PRO A N 1
ATOM 632 C CA . PRO A 1 83 ? 23.243 -6.006 10.502 1.00 38.03 83 PRO A CA 1
ATOM 633 C C . PRO A 1 83 ? 23.074 -4.570 11.017 1.00 38.03 83 PRO A C 1
ATOM 635 O O . PRO A 1 83 ? 21.949 -4.097 11.155 1.00 38.03 83 PRO A O 1
ATOM 638 N N . GLU A 1 84 ? 24.180 -3.879 11.315 1.00 36.34 84 GLU A N 1
ATOM 639 C CA . GLU A 1 84 ? 24.184 -2.456 11.718 1.00 36.34 84 GLU A CA 1
ATOM 640 C C . GLU A 1 84 ? 23.509 -1.546 10.671 1.00 36.34 84 GLU A C 1
ATOM 642 O O . GLU A 1 84 ? 23.242 -0.373 10.913 1.00 36.34 84 GLU A O 1
ATOM 647 N N . GLU A 1 85 ? 23.204 -2.101 9.499 1.00 33.00 85 GLU A N 1
ATOM 648 C CA . GLU A 1 85 ? 22.575 -1.443 8.375 1.00 33.00 85 GLU A CA 1
ATOM 649 C C . GLU A 1 85 ? 21.209 -2.088 8.074 1.00 33.00 85 GLU A C 1
ATOM 651 O O . GLU A 1 85 ? 21.134 -3.317 7.946 1.00 33.00 85 GLU A O 1
ATOM 656 N N . PRO A 1 86 ? 20.140 -1.289 7.881 1.00 32.59 86 PRO A N 1
ATOM 657 C CA . PRO A 1 86 ? 18.820 -1.796 7.509 1.00 32.59 86 PRO A CA 1
ATOM 658 C C . PRO A 1 86 ? 18.933 -2.684 6.269 1.00 32.59 86 PRO A C 1
ATOM 660 O O . PRO A 1 86 ? 19.642 -2.312 5.333 1.00 32.59 86 PRO A O 1
ATOM 663 N N . LEU A 1 87 ? 18.261 -3.850 6.294 1.00 37.19 87 LEU A N 1
ATOM 664 C CA . LEU A 1 87 ? 18.226 -4.898 5.258 1.00 37.19 87 LEU A CA 1
ATOM 665 C C . LEU A 1 87 ? 18.636 -4.364 3.878 1.00 37.19 87 LEU A C 1
ATOM 667 O O . LEU A 1 87 ? 17.795 -3.929 3.088 1.00 37.19 87 LEU A O 1
ATOM 671 N N . LYS A 1 88 ? 19.941 -4.395 3.575 1.00 35.84 88 LYS A N 1
ATOM 672 C CA . LYS A 1 88 ? 20.433 -3.983 2.261 1.00 35.84 88 LYS A CA 1
ATOM 673 C C . LYS A 1 88 ? 19.782 -4.914 1.256 1.00 35.84 88 LYS A C 1
ATOM 675 O O . LYS A 1 88 ? 20.010 -6.123 1.313 1.00 35.84 88 LYS A O 1
ATOM 680 N N . ALA A 1 89 ? 18.963 -4.350 0.362 1.00 40.72 89 ALA A N 1
ATOM 681 C CA . ALA A 1 89 ? 18.404 -5.064 -0.777 1.00 40.72 89 ALA A CA 1
ATOM 682 C C . ALA A 1 89 ? 19.512 -5.945 -1.359 1.00 40.72 89 ALA A C 1
ATOM 684 O O . ALA A 1 89 ? 20.577 -5.424 -1.710 1.00 40.72 89 ALA A O 1
ATOM 685 N N . ALA A 1 90 ? 19.309 -7.269 -1.355 1.00 43.19 90 ALA A N 1
ATOM 686 C CA . ALA A 1 90 ? 20.332 -8.218 -1.775 1.00 43.19 90 ALA A CA 1
ATOM 687 C C . ALA A 1 90 ? 20.924 -7.719 -3.096 1.00 43.19 90 ALA A C 1
ATOM 689 O O . ALA A 1 90 ? 20.172 -7.464 -4.042 1.00 43.19 90 ALA A O 1
ATOM 690 N N . ARG A 1 91 ? 22.246 -7.483 -3.137 1.00 46.75 91 ARG A N 1
ATOM 691 C CA . ARG A 1 91 ? 22.914 -6.911 -4.314 1.00 46.75 91 ARG A CA 1
ATOM 692 C C . ARG A 1 91 ? 22.732 -7.868 -5.485 1.00 46.75 91 ARG A C 1
ATOM 694 O O . ARG A 1 91 ? 23.466 -8.834 -5.660 1.00 46.75 91 ARG A O 1
ATOM 701 N N . MET A 1 92 ? 21.702 -7.603 -6.273 1.00 58.03 92 MET A N 1
ATOM 702 C CA . MET A 1 92 ? 21.367 -8.367 -7.453 1.00 58.03 92 MET A CA 1
ATOM 703 C C . MET A 1 92 ? 22.393 -8.038 -8.535 1.00 58.03 92 MET A C 1
ATOM 705 O O . MET A 1 92 ? 22.611 -6.868 -8.848 1.00 58.03 92 MET A O 1
ATOM 709 N N . GLY A 1 93 ? 23.035 -9.063 -9.103 1.00 51.72 93 GLY A N 1
ATOM 710 C CA . GLY A 1 93 ? 23.970 -8.867 -10.213 1.00 51.72 93 GLY A CA 1
ATOM 711 C C . GLY A 1 93 ? 23.309 -8.089 -11.357 1.00 51.72 93 GLY A C 1
ATOM 712 O O . GLY A 1 93 ? 22.129 -8.302 -11.644 1.00 51.72 93 GLY A O 1
ATOM 713 N N . ALA A 1 94 ? 24.061 -7.198 -12.011 1.00 59.56 94 ALA A N 1
ATOM 714 C CA . ALA A 1 94 ? 23.528 -6.223 -12.969 1.00 59.56 94 ALA A CA 1
ATOM 715 C C . ALA A 1 94 ? 22.646 -6.846 -14.069 1.00 59.56 94 ALA A C 1
ATOM 717 O O . ALA A 1 94 ? 21.597 -6.299 -14.395 1.00 59.56 94 ALA A O 1
ATOM 718 N N . LEU A 1 95 ? 23.012 -8.029 -14.577 1.00 67.06 95 LEU A N 1
ATOM 719 C CA . LEU A 1 95 ? 22.222 -8.765 -15.573 1.00 67.06 95 LEU A CA 1
ATOM 720 C C . LEU A 1 95 ? 20.866 -9.239 -15.031 1.00 67.06 95 LEU A C 1
ATOM 722 O O . LEU A 1 95 ? 19.846 -9.111 -15.705 1.00 67.06 95 LEU A O 1
ATOM 726 N N . ARG A 1 96 ? 20.830 -9.751 -13.794 1.00 68.06 96 ARG A N 1
ATOM 727 C CA . ARG A 1 96 ? 19.575 -10.149 -13.139 1.00 68.06 96 ARG A CA 1
ATOM 728 C C . ARG A 1 96 ? 18.703 -8.926 -12.853 1.00 68.06 96 ARG A C 1
ATOM 730 O O . ARG A 1 96 ? 17.503 -8.981 -13.102 1.00 68.06 96 ARG A O 1
ATOM 737 N N . ALA A 1 97 ? 19.302 -7.822 -12.405 1.00 61.97 97 ALA A N 1
ATOM 738 C CA . ALA A 1 97 ? 18.590 -6.565 -12.173 1.00 61.97 97 ALA A CA 1
ATOM 739 C C . ALA A 1 97 ? 17.983 -6.005 -13.470 1.00 61.97 97 ALA A C 1
ATOM 741 O O . ALA A 1 97 ? 16.811 -5.634 -13.484 1.00 61.97 97 ALA A O 1
ATOM 742 N N . ALA A 1 98 ? 18.737 -6.023 -14.574 1.00 60.97 98 ALA A N 1
ATOM 743 C CA . ALA A 1 98 ? 18.251 -5.623 -15.893 1.00 60.97 98 ALA A CA 1
ATOM 744 C C . ALA A 1 98 ? 17.110 -6.527 -16.391 1.00 60.97 98 ALA A C 1
ATOM 746 O O . ALA A 1 98 ? 16.111 -6.030 -16.907 1.00 60.97 98 ALA A O 1
ATOM 747 N N . GLY A 1 99 ? 17.215 -7.844 -16.183 1.00 68.06 99 GLY A N 1
ATOM 748 C CA . GLY A 1 99 ? 16.152 -8.791 -16.521 1.00 68.06 99 GLY A CA 1
ATOM 749 C C . GLY A 1 99 ? 14.857 -8.533 -15.746 1.00 68.06 99 GLY A C 1
ATOM 750 O O . GLY A 1 99 ? 13.775 -8.519 -16.335 1.00 68.06 99 GLY A O 1
ATOM 751 N N . TRP A 1 100 ? 14.946 -8.278 -14.438 1.00 72.62 100 TRP A N 1
ATOM 752 C CA . TRP A 1 100 ? 13.771 -7.934 -13.633 1.00 72.62 100 TRP A CA 1
ATOM 753 C C . TRP A 1 100 ? 13.188 -6.574 -13.991 1.00 72.62 100 TRP A C 1
ATOM 755 O O . TRP A 1 100 ? 11.971 -6.468 -14.101 1.00 72.62 100 TRP A O 1
ATOM 765 N N . TRP A 1 101 ? 14.032 -5.575 -14.248 1.00 71.75 101 TRP A N 1
ATOM 766 C CA . TRP A 1 101 ? 13.601 -4.274 -14.754 1.00 71.75 101 TRP A CA 1
ATOM 767 C C . TRP A 1 101 ? 12.815 -4.415 -16.063 1.00 71.75 101 TRP A C 1
ATOM 769 O O . TRP A 1 101 ? 11.693 -3.925 -16.159 1.00 71.75 101 TRP A O 1
ATOM 779 N N . ALA A 1 102 ? 13.336 -5.169 -17.035 1.00 62.53 102 ALA A N 1
ATOM 780 C CA . ALA A 1 102 ? 12.654 -5.383 -18.309 1.00 62.53 102 ALA A CA 1
ATOM 781 C C . ALA A 1 102 ? 11.286 -6.057 -18.118 1.00 62.53 102 ALA A C 1
ATOM 783 O O . ALA A 1 102 ? 10.285 -5.601 -18.667 1.00 62.53 102 ALA A O 1
ATOM 784 N N . ARG A 1 103 ? 11.211 -7.110 -17.293 1.00 74.06 103 ARG A N 1
ATOM 785 C CA . ARG A 1 103 ? 9.949 -7.816 -16.995 1.00 74.06 103 ARG A CA 1
ATOM 786 C C . ARG A 1 103 ? 8.928 -6.920 -16.292 1.00 74.06 103 ARG A C 1
ATOM 788 O O . ARG A 1 103 ? 7.736 -7.027 -16.573 1.00 74.06 103 ARG A O 1
ATOM 795 N N . ASP A 1 104 ? 9.386 -6.059 -15.391 1.00 76.69 104 ASP A N 1
ATOM 796 C CA . ASP A 1 104 ? 8.540 -5.107 -14.670 1.00 76.69 104 ASP A CA 1
ATOM 797 C C . ASP A 1 104 ? 7.951 -4.050 -15.618 1.00 76.69 104 ASP A C 1
ATOM 799 O O . ASP A 1 104 ? 6.756 -3.763 -15.568 1.00 76.69 104 ASP A O 1
ATOM 803 N N . TYR A 1 105 ? 8.749 -3.559 -16.571 1.00 74.62 105 TYR A N 1
ATOM 804 C CA . TYR A 1 105 ? 8.295 -2.607 -17.590 1.00 74.62 105 TYR A CA 1
ATOM 805 C C . TYR A 1 105 ? 7.401 -3.241 -18.657 1.00 74.62 105 TYR A C 1
ATOM 807 O O . TYR A 1 105 ? 6.460 -2.594 -19.114 1.00 74.62 105 TYR A O 1
ATOM 815 N N . VAL A 1 106 ? 7.626 -4.507 -19.024 1.00 79.38 106 VAL A N 1
ATOM 816 C CA . VAL A 1 106 ? 6.687 -5.258 -19.877 1.00 79.38 106 VAL A CA 1
ATOM 817 C C . VAL A 1 106 ? 5.326 -5.352 -19.190 1.00 79.38 106 VAL A C 1
ATOM 819 O O . VAL A 1 106 ? 4.306 -5.039 -19.804 1.00 79.38 106 VAL A O 1
ATOM 822 N N . TYR A 1 107 ? 5.303 -5.713 -17.903 1.00 85.62 107 TYR A N 1
ATOM 823 C CA . TYR A 1 107 ? 4.067 -5.739 -17.124 1.00 85.62 107 TYR A CA 1
ATOM 824 C C . TYR A 1 107 ? 3.398 -4.358 -17.079 1.00 85.62 107 TYR A C 1
ATOM 826 O O . TYR A 1 107 ? 2.205 -4.249 -17.365 1.00 85.62 107 TYR A O 1
ATOM 834 N N . ALA A 1 108 ? 4.160 -3.300 -16.784 1.00 79.19 108 ALA A N 1
ATOM 835 C CA . ALA A 1 108 ? 3.643 -1.935 -16.744 1.00 79.19 108 ALA A CA 1
ATOM 836 C C . ALA A 1 108 ? 3.054 -1.501 -18.094 1.00 79.19 108 ALA A C 1
ATOM 838 O O . ALA A 1 108 ? 1.937 -0.991 -18.136 1.00 79.19 108 ALA A O 1
ATOM 839 N N . GLY A 1 109 ? 3.744 -1.777 -19.205 1.00 78.56 109 GLY A N 1
ATOM 840 C CA . GLY A 1 109 ? 3.263 -1.492 -20.556 1.00 78.56 109 GLY A CA 1
ATOM 841 C C . GLY A 1 109 ? 1.946 -2.205 -20.867 1.00 78.56 109 GLY A C 1
ATOM 842 O O . GLY A 1 109 ? 0.980 -1.563 -21.276 1.00 78.56 109 GLY A O 1
ATOM 843 N N . MET A 1 110 ? 1.858 -3.510 -20.584 1.00 85.31 110 MET A N 1
ATOM 844 C CA . MET A 1 110 ? 0.617 -4.279 -20.750 1.00 85.31 110 MET A CA 1
ATOM 845 C C . MET A 1 110 ? -0.537 -3.705 -19.916 1.00 85.31 110 MET A C 1
ATOM 847 O O . MET A 1 110 ? -1.672 -3.631 -20.390 1.00 85.31 110 MET A O 1
ATOM 851 N N . ARG A 1 111 ? -0.267 -3.275 -18.678 1.00 87.50 111 ARG A N 1
ATOM 852 C CA . ARG A 1 111 ? -1.284 -2.682 -17.796 1.00 87.50 111 ARG A CA 1
ATOM 853 C C . ARG A 1 111 ? -1.672 -1.270 -18.207 1.00 87.50 111 ARG A C 1
ATOM 855 O O . ARG A 1 111 ? -2.843 -0.918 -18.070 1.00 87.50 111 ARG A O 1
ATOM 862 N N . GLN A 1 112 ? -0.758 -0.501 -18.789 1.00 85.12 112 GLN A N 1
ATOM 863 C CA . GLN A 1 112 ? -1.072 0.810 -19.347 1.00 85.12 112 GLN A CA 1
ATOM 864 C C . GLN A 1 112 ? -2.054 0.691 -20.517 1.00 85.12 112 GLN A C 1
ATOM 866 O O . GLN A 1 112 ? -2.984 1.487 -20.612 1.00 85.12 112 GLN A O 1
ATOM 871 N N . LEU A 1 113 ? -1.922 -0.348 -21.351 1.00 84.50 113 LEU A N 1
ATOM 872 C CA . LEU A 1 113 ? -2.857 -0.620 -22.451 1.00 84.50 113 LEU A CA 1
ATOM 873 C C . LEU A 1 113 ? -4.272 -0.977 -21.964 1.00 84.50 113 LEU A C 1
ATOM 875 O O . LEU A 1 113 ? -5.245 -0.736 -22.678 1.00 84.50 113 LEU A O 1
ATOM 879 N N . ALA A 1 114 ? -4.425 -1.480 -20.734 1.00 82.25 114 ALA A N 1
ATOM 880 C CA . ALA A 1 114 ? -5.738 -1.806 -20.177 1.00 82.25 114 ALA A CA 1
ATOM 881 C C . ALA A 1 114 ? -6.656 -0.576 -20.034 1.00 82.25 114 ALA A C 1
ATOM 883 O O . ALA A 1 114 ? -7.876 -0.738 -19.977 1.00 82.25 114 ALA A O 1
ATOM 884 N N . VAL A 1 115 ? -6.106 0.648 -20.029 1.00 83.31 115 VAL A N 1
ATOM 885 C CA . VAL A 1 115 ? -6.892 1.894 -19.974 1.00 83.31 115 VAL A CA 1
ATOM 886 C C . VAL A 1 115 ? -7.875 2.015 -21.143 1.00 83.31 115 VAL A C 1
ATOM 888 O O . VAL A 1 115 ? -8.986 2.508 -20.959 1.00 83.31 115 VAL A O 1
ATOM 891 N N . PHE A 1 116 ? -7.517 1.501 -22.326 1.00 81.75 116 PHE A N 1
ATOM 892 C CA . PHE A 1 116 ? -8.353 1.599 -23.525 1.00 81.75 116 PHE A CA 1
ATOM 893 C C . PHE A 1 116 ? -9.657 0.796 -23.408 1.00 81.75 116 PHE A C 1
ATOM 895 O O . PHE A 1 116 ? -10.670 1.184 -23.988 1.00 81.75 116 PHE A O 1
ATOM 902 N N . GLY A 1 117 ? -9.658 -0.276 -22.609 1.00 77.06 117 GLY A N 1
ATOM 903 C CA . GLY A 1 117 ? -10.847 -1.080 -22.305 1.00 77.06 117 GLY A CA 1
ATOM 904 C C . GLY A 1 117 ? -11.537 -0.716 -20.985 1.00 77.06 117 GLY A C 1
ATOM 905 O O . GLY A 1 117 ? -12.583 -1.276 -20.668 1.00 77.06 117 GLY A O 1
ATOM 906 N N . ALA A 1 118 ? -10.978 0.208 -20.200 1.00 79.25 118 ALA A N 1
ATOM 907 C CA . ALA A 1 118 ? -11.367 0.451 -18.812 1.00 79.25 118 ALA A CA 1
ATOM 908 C C . ALA A 1 118 ? -12.043 1.817 -18.614 1.00 79.25 118 ALA A C 1
ATOM 910 O O . ALA A 1 118 ? -11.642 2.614 -17.767 1.00 79.25 118 ALA A O 1
ATOM 911 N N . ARG A 1 119 ? -13.099 2.095 -19.393 1.00 75.25 119 ARG A N 1
ATOM 912 C CA . ARG A 1 119 ? -13.882 3.343 -19.267 1.00 75.25 119 ARG A CA 1
ATOM 913 C C . ARG A 1 119 ? -14.630 3.459 -17.935 1.00 75.25 119 ARG A C 1
ATOM 915 O O . ARG A 1 119 ? -14.888 4.569 -17.482 1.00 75.25 119 ARG A O 1
ATOM 922 N N . ARG A 1 120 ? -15.017 2.326 -17.345 1.00 81.62 120 ARG A N 1
ATOM 923 C CA . ARG A 1 120 ? -15.698 2.222 -16.048 1.00 81.62 120 ARG A CA 1
ATOM 924 C C . ARG A 1 120 ? -15.120 1.058 -15.262 1.00 81.62 120 ARG A C 1
ATOM 926 O O . ARG A 1 120 ? -14.667 0.080 -15.860 1.00 81.62 120 ARG A O 1
ATOM 933 N N . GLU A 1 121 ? -15.139 1.184 -13.943 1.00 85.62 121 GLU A N 1
ATOM 934 C CA . GLU A 1 121 ? -14.812 0.091 -13.041 1.00 85.62 121 GLU A CA 1
ATOM 935 C C . GLU A 1 121 ? -15.778 -1.087 -13.245 1.00 85.62 121 GLU A C 1
ATOM 937 O O . GLU A 1 121 ? -16.935 -0.874 -13.635 1.00 85.62 121 GLU A O 1
ATOM 942 N N . PRO A 1 122 ? -15.327 -2.329 -13.012 1.00 89.56 122 PRO A N 1
ATOM 943 C CA . PRO A 1 122 ? -16.200 -3.482 -13.136 1.00 89.56 122 PRO A CA 1
ATOM 944 C C . PRO A 1 122 ? -17.406 -3.388 -12.194 1.00 89.56 122 PRO A C 1
ATOM 946 O O . PRO A 1 122 ? -17.269 -3.030 -11.026 1.00 89.56 122 PRO A O 1
ATOM 949 N N . ALA A 1 123 ? -18.600 -3.725 -12.689 1.00 90.81 123 ALA A N 1
ATOM 950 C CA . ALA A 1 123 ? -19.826 -3.590 -11.903 1.00 90.81 123 ALA A CA 1
ATOM 951 C C . ALA A 1 123 ? -19.810 -4.449 -10.625 1.00 90.81 123 ALA A C 1
ATOM 953 O O . ALA A 1 123 ? -20.351 -4.016 -9.609 1.00 90.81 123 ALA A O 1
ATOM 954 N N . HIS A 1 124 ? -19.145 -5.613 -10.656 1.00 92.69 124 HIS A N 1
ATOM 955 C CA . HIS A 1 124 ? -19.028 -6.523 -9.510 1.00 92.69 124 HIS A CA 1
ATOM 956 C C . HIS A 1 124 ? -18.264 -5.918 -8.328 1.00 92.69 124 HIS A C 1
ATOM 958 O O . HIS A 1 124 ? -18.566 -6.240 -7.183 1.00 92.69 124 HIS A O 1
ATOM 964 N N . TRP A 1 125 ? -17.375 -4.947 -8.565 1.00 95.81 125 TRP A N 1
ATOM 965 C CA . TRP A 1 125 ? -16.670 -4.242 -7.486 1.00 95.81 125 TRP A CA 1
ATOM 966 C C . TRP A 1 125 ? -17.608 -3.453 -6.570 1.00 95.81 125 TRP A C 1
ATOM 968 O O . TRP A 1 125 ? -17.284 -3.190 -5.413 1.00 95.81 125 TRP A O 1
ATOM 978 N N . ARG A 1 126 ? -18.794 -3.079 -7.064 1.00 92.06 126 ARG A N 1
ATOM 979 C CA . ARG A 1 126 ? -19.762 -2.274 -6.307 1.00 92.06 126 ARG A CA 1
ATOM 980 C C . ARG A 1 126 ? -20.447 -3.056 -5.191 1.00 92.06 126 ARG A C 1
ATOM 982 O O . ARG A 1 126 ? -21.053 -2.423 -4.329 1.00 92.06 126 ARG A O 1
ATOM 989 N N . THR A 1 127 ? -20.337 -4.380 -5.199 1.00 94.00 127 THR A N 1
ATOM 990 C CA . THR A 1 127 ? -20.920 -5.293 -4.212 1.00 94.00 127 THR A CA 1
ATOM 991 C C . THR A 1 127 ? -19.830 -5.985 -3.398 1.00 94.00 127 THR A C 1
ATOM 993 O O . THR A 1 127 ? -18.758 -6.273 -3.921 1.00 94.00 127 THR A O 1
ATOM 996 N N . GLY A 1 128 ? -20.115 -6.262 -2.129 1.00 94.56 128 GLY A N 1
ATOM 997 C CA . GLY A 1 128 ? -19.254 -7.008 -1.211 1.00 94.56 128 GLY A CA 1
ATOM 998 C C . GLY A 1 128 ? -20.055 -7.496 -0.004 1.00 94.56 128 GLY A C 1
ATOM 999 O O . GLY A 1 128 ? -21.221 -7.130 0.156 1.00 94.56 128 GLY A O 1
ATOM 1000 N N . GLU A 1 129 ? -19.442 -8.324 0.833 1.00 95.12 129 GLU A N 1
ATOM 1001 C CA . GLU A 1 129 ? -20.027 -8.820 2.079 1.00 95.12 129 GLU A CA 1
ATOM 1002 C C . GLU A 1 129 ? -20.186 -7.675 3.092 1.00 95.12 129 GLU A C 1
ATOM 1004 O O . GLU A 1 129 ? -19.262 -6.891 3.303 1.00 95.12 129 GLU A O 1
ATOM 1009 N N . SER A 1 130 ? -21.342 -7.584 3.753 1.00 88.12 130 SER A N 1
ATOM 1010 C CA . SER A 1 130 ? -21.668 -6.475 4.666 1.00 88.12 130 SER A CA 1
ATOM 1011 C C . SER A 1 130 ? -20.740 -6.366 5.881 1.00 88.12 130 SER A C 1
ATOM 1013 O O . SER A 1 130 ? -20.522 -5.266 6.381 1.00 88.12 130 SER A O 1
ATOM 1015 N N . GLY A 1 131 ? -20.185 -7.489 6.347 1.00 92.06 131 GLY A N 1
ATOM 1016 C CA . GLY A 1 131 ? -19.253 -7.535 7.477 1.00 92.06 131 GLY A CA 1
ATOM 1017 C C . GLY A 1 131 ? -17.803 -7.194 7.124 1.00 92.06 131 GLY A C 1
ATOM 1018 O O . GLY A 1 131 ? -16.963 -7.151 8.020 1.00 92.06 131 GLY A O 1
ATOM 1019 N N . LYS A 1 132 ? -17.485 -6.968 5.843 1.00 96.00 132 LYS A N 1
ATOM 1020 C CA . LYS A 1 132 ? -16.128 -6.649 5.387 1.00 96.00 132 LYS A CA 1
ATOM 1021 C C . LYS A 1 132 ? -15.984 -5.156 5.092 1.00 96.00 132 LYS A C 1
ATOM 1023 O O . LYS A 1 132 ? -16.916 -4.541 4.570 1.00 96.00 132 LYS A O 1
ATOM 1028 N N . PRO A 1 133 ? -14.814 -4.557 5.377 1.00 97.06 133 PRO A N 1
ATOM 1029 C CA . PRO A 1 133 ? -14.573 -3.157 5.060 1.00 97.06 133 PRO A CA 1
ATOM 1030 C C . PRO A 1 133 ? -14.624 -2.915 3.551 1.00 97.06 133 PRO A C 1
ATOM 1032 O O . PRO A 1 133 ? -14.208 -3.759 2.746 1.00 97.06 133 PRO A O 1
ATOM 1035 N N . GLU A 1 134 ? -15.068 -1.717 3.179 1.00 98.00 134 GLU A N 1
ATOM 1036 C CA . GLU A 1 134 ? -14.912 -1.200 1.822 1.00 98.00 134 GLU A CA 1
ATOM 1037 C C . GLU A 1 134 ? -13.432 -0.901 1.555 1.00 98.00 134 GLU A C 1
ATOM 1039 O O . GLU A 1 134 ? -12.768 -0.224 2.341 1.00 98.00 134 GLU A O 1
ATOM 1044 N N . VAL A 1 135 ? -12.913 -1.368 0.424 1.00 98.44 135 VAL A N 1
ATOM 1045 C CA . VAL A 1 135 ? -11.538 -1.105 0.005 1.00 98.44 135 VAL A CA 1
ATOM 1046 C C . VAL A 1 135 ? -11.504 0.037 -1.000 1.00 98.44 135 VAL A C 1
ATOM 1048 O O . VAL A 1 135 ? -12.076 -0.061 -2.085 1.00 98.44 135 VAL A O 1
ATOM 1051 N N . VAL A 1 136 ? -10.780 1.105 -0.670 1.00 98.25 136 VAL A N 1
ATOM 1052 C CA . VAL A 1 136 ? -10.545 2.235 -1.575 1.00 98.25 136 VAL A CA 1
ATOM 1053 C C . VAL A 1 136 ? -9.179 2.078 -2.239 1.00 98.25 136 VAL A C 1
ATOM 1055 O O . VAL A 1 136 ? -8.146 2.194 -1.580 1.00 98.25 136 VAL A O 1
ATOM 1058 N N . LEU A 1 137 ? -9.168 1.842 -3.551 1.00 97.94 137 LEU A N 1
ATOM 1059 C CA . LEU A 1 137 ? -7.942 1.677 -4.332 1.00 97.94 137 LEU A CA 1
ATOM 1060 C C . LEU A 1 137 ? -7.371 3.023 -4.777 1.00 97.94 137 LEU A C 1
ATOM 1062 O O . LEU A 1 137 ? -8.048 3.800 -5.459 1.00 97.94 137 LEU A O 1
ATOM 1066 N N . LEU A 1 138 ? -6.096 3.260 -4.464 1.00 98.00 138 LEU A N 1
ATOM 1067 C CA . LEU A 1 138 ? -5.353 4.444 -4.892 1.00 98.00 138 LEU A CA 1
ATOM 1068 C C . LEU A 1 138 ? -4.128 4.046 -5.738 1.00 98.00 138 LEU A C 1
ATOM 1070 O O . LEU A 1 138 ? -3.184 3.458 -5.208 1.00 98.00 138 LEU A O 1
ATOM 1074 N N . PRO A 1 139 ? -4.112 4.361 -7.046 1.00 96.81 139 PRO A N 1
ATOM 1075 C CA . PRO A 1 139 ? -2.998 4.018 -7.928 1.00 96.81 139 PRO A CA 1
ATOM 1076 C C . PRO A 1 139 ? -1.775 4.933 -7.719 1.00 96.81 139 PRO A C 1
ATOM 1078 O O . PRO A 1 139 ? -1.871 6.006 -7.114 1.00 96.81 139 PRO A O 1
ATOM 1081 N N . GLY A 1 140 ? -0.628 4.527 -8.262 1.00 95.25 140 GLY A N 1
ATOM 1082 C CA . GLY A 1 140 ? 0.624 5.286 -8.295 1.00 95.25 140 GLY A CA 1
ATOM 1083 C C . GLY A 1 140 ? 0.615 6.462 -9.278 1.00 95.25 140 GLY A C 1
ATOM 1084 O O . GLY A 1 140 ? -0.429 6.879 -9.774 1.00 95.25 140 GLY A O 1
ATOM 1085 N N . VAL A 1 141 ? 1.787 7.045 -9.550 1.00 90.38 141 VAL A N 1
ATOM 1086 C CA . VAL A 1 141 ? 1.942 8.121 -10.550 1.00 90.38 141 VAL A CA 1
ATOM 1087 C C . VAL A 1 141 ? 1.918 7.540 -11.971 1.00 90.38 141 VAL A C 1
ATOM 1089 O O . VAL A 1 141 ? 2.503 6.494 -12.212 1.00 90.38 141 VAL A O 1
ATOM 1092 N N . TYR A 1 142 ? 1.232 8.203 -12.907 1.00 85.94 142 TYR A N 1
ATOM 1093 C CA . TYR A 1 142 ? 0.915 7.720 -14.272 1.00 85.94 142 TYR A CA 1
ATOM 1094 C C . TYR A 1 142 ? -0.010 6.511 -14.369 1.00 85.94 142 TYR A C 1
ATOM 1096 O O . TYR A 1 142 ? -0.388 6.099 -15.470 1.00 85.94 142 TYR A O 1
ATOM 1104 N N . GLU A 1 143 ? -0.444 5.992 -13.232 1.00 91.00 143 GLU A N 1
ATOM 1105 C CA . GLU A 1 143 ? -1.337 4.856 -13.170 1.00 91.00 143 GLU A CA 1
ATOM 1106 C C . GLU A 1 143 ? -2.790 5.330 -13.158 1.00 91.00 143 GLU A C 1
ATOM 1108 O O . GLU A 1 143 ? -3.211 6.158 -12.347 1.00 91.00 143 GLU A O 1
ATOM 1113 N N . HIS A 1 144 ? -3.572 4.776 -14.077 1.00 92.56 144 HIS A N 1
ATOM 1114 C CA . HIS A 1 144 ? -5.026 4.800 -14.002 1.00 92.56 144 HIS A CA 1
ATOM 1115 C C . HIS A 1 144 ? -5.509 3.679 -13.068 1.00 92.56 144 HIS A C 1
ATOM 1117 O O . HIS A 1 144 ? -4.795 2.698 -12.873 1.00 92.56 144 HIS A O 1
ATOM 1123 N N . TRP A 1 145 ? -6.733 3.750 -12.529 1.00 92.25 145 TRP A N 1
ATOM 1124 C CA . TRP A 1 145 ? -7.250 2.695 -11.637 1.00 92.25 145 TRP A CA 1
ATOM 1125 C C . TRP A 1 145 ? -7.214 1.298 -12.282 1.00 92.25 145 TRP A C 1
ATOM 1127 O O . TRP A 1 145 ? -7.034 0.294 -11.599 1.00 92.25 145 TRP A O 1
ATOM 1137 N N . SER A 1 146 ? -7.325 1.222 -13.612 1.00 92.25 146 SER A N 1
ATOM 1138 C CA . SER A 1 146 ? -7.244 -0.039 -14.357 1.00 92.25 146 SER A CA 1
ATOM 1139 C C . SER A 1 146 ? -5.891 -0.737 -14.225 1.00 92.25 146 SER A C 1
ATOM 1141 O O . SER A 1 146 ? -5.800 -1.938 -14.470 1.00 92.25 146 SER A O 1
ATOM 1143 N N . PHE A 1 147 ? -4.847 -0.004 -13.839 1.00 93.31 147 PHE A N 1
ATOM 1144 C CA . PHE A 1 147 ? -3.512 -0.538 -13.599 1.00 93.31 147 PHE A CA 1
ATOM 1145 C C . PHE A 1 147 ? -3.489 -1.466 -12.378 1.00 93.31 147 PHE A C 1
ATOM 1147 O O . PHE A 1 147 ? -2.912 -2.550 -12.431 1.00 93.31 147 PHE A O 1
ATOM 1154 N N . VAL A 1 148 ? -4.203 -1.084 -11.314 1.00 93.38 148 VAL A N 1
ATOM 1155 C CA . VAL A 1 148 ? -4.342 -1.858 -10.066 1.00 93.38 148 VAL A CA 1
ATOM 1156 C C . VAL A 1 148 ? -5.516 -2.843 -10.105 1.00 93.38 148 VAL A C 1
ATOM 1158 O O . VAL A 1 148 ? -5.856 -3.458 -9.096 1.00 93.38 148 VAL A O 1
ATOM 1161 N N . ARG A 1 149 ? -6.139 -3.031 -11.276 1.00 93.56 149 ARG A N 1
ATOM 1162 C CA . ARG A 1 149 ? -7.292 -3.921 -11.449 1.00 93.56 149 ARG A CA 1
ATOM 1163 C C . ARG A 1 149 ? -7.058 -5.363 -10.982 1.00 93.56 149 ARG A C 1
ATOM 1165 O O . ARG A 1 149 ? -7.963 -5.866 -10.332 1.00 93.56 149 ARG A O 1
ATOM 1172 N N . PRO A 1 150 ? -5.917 -6.029 -11.252 1.00 93.19 150 PRO A N 1
ATOM 1173 C CA . PRO A 1 150 ? -5.705 -7.399 -10.775 1.00 93.19 150 PRO A CA 1
ATOM 1174 C C . PRO A 1 150 ? -5.851 -7.530 -9.256 1.00 93.19 150 PRO A C 1
ATOM 1176 O O . PRO A 1 150 ? -6.533 -8.435 -8.783 1.00 93.19 150 PRO A O 1
ATOM 1179 N N . LEU A 1 151 ? -5.287 -6.577 -8.508 1.00 95.62 151 LEU A N 1
ATOM 1180 C CA . LEU A 1 151 ? -5.435 -6.524 -7.060 1.00 95.62 151 LEU A CA 1
ATOM 1181 C C . LEU A 1 151 ? -6.894 -6.251 -6.669 1.00 95.62 151 LEU A C 1
ATOM 1183 O O . LEU A 1 151 ? -7.438 -6.950 -5.825 1.00 95.62 151 LEU A O 1
ATOM 1187 N N . GLY A 1 152 ? -7.563 -5.296 -7.320 1.00 96.50 152 GLY A N 1
ATOM 1188 C CA . GLY A 1 152 ? -8.981 -5.016 -7.066 1.00 96.50 152 GLY A CA 1
ATOM 1189 C C . GLY A 1 152 ? -9.911 -6.204 -7.328 1.00 96.50 152 GLY A C 1
ATOM 1190 O O . GLY A 1 152 ? -10.789 -6.482 -6.517 1.00 96.50 152 GLY A O 1
ATOM 1191 N N . ASP A 1 153 ? -9.689 -6.941 -8.417 1.00 96.38 153 ASP A N 1
ATOM 1192 C CA . ASP A 1 153 ? -10.449 -8.149 -8.748 1.00 96.38 153 ASP A CA 1
ATOM 1193 C C . ASP A 1 153 ? -10.236 -9.238 -7.684 1.00 96.38 153 ASP A C 1
ATOM 1195 O O . ASP A 1 153 ? -11.202 -9.864 -7.252 1.00 96.38 153 ASP A O 1
ATOM 1199 N N . ALA A 1 154 ? -9.005 -9.415 -7.195 1.00 97.19 154 ALA A N 1
ATOM 1200 C CA . ALA A 1 154 ? -8.709 -10.382 -6.142 1.00 97.19 154 ALA A CA 1
ATOM 1201 C C . ALA A 1 154 ? -9.325 -10.000 -4.783 1.00 97.19 154 ALA A C 1
ATOM 1203 O O . ALA A 1 154 ? -9.893 -10.849 -4.099 1.00 97.19 154 ALA A O 1
ATOM 1204 N N . LEU A 1 155 ? -9.273 -8.719 -4.407 1.00 98.19 155 LEU A N 1
ATOM 1205 C CA . LEU A 1 155 ? -9.886 -8.221 -3.171 1.00 98.19 155 LEU A CA 1
ATOM 1206 C C . LEU A 1 155 ? -11.412 -8.336 -3.205 1.00 98.19 155 LEU A C 1
ATOM 1208 O O . LEU A 1 155 ? -12.029 -8.700 -2.204 1.00 98.19 155 LEU A O 1
ATOM 1212 N N . ASN A 1 156 ? -12.026 -8.077 -4.362 1.00 98.31 156 ASN A N 1
ATOM 1213 C CA . ASN A 1 156 ? -13.460 -8.273 -4.525 1.00 98.31 156 ASN A CA 1
ATOM 1214 C C . ASN A 1 156 ? -13.855 -9.754 -4.502 1.00 98.31 156 ASN A C 1
ATOM 1216 O O . ASN A 1 156 ? -14.844 -10.099 -3.862 1.00 98.31 156 ASN A O 1
ATOM 1220 N N . ALA A 1 157 ? -13.059 -10.635 -5.115 1.00 97.44 157 ALA A N 1
ATOM 1221 C CA . ALA A 1 157 ? -13.259 -12.083 -5.026 1.00 97.44 157 ALA A CA 1
ATOM 1222 C C . ALA A 1 157 ? -13.143 -12.604 -3.581 1.00 97.44 157 ALA A C 1
ATOM 1224 O O . ALA A 1 157 ? -13.817 -13.563 -3.219 1.00 97.44 157 ALA A O 1
ATOM 1225 N N . ALA A 1 158 ? -12.348 -11.938 -2.740 1.00 96.88 158 ALA A N 1
ATOM 1226 C CA . ALA A 1 158 ? -12.281 -12.186 -1.303 1.00 96.88 158 ALA A CA 1
ATOM 1227 C C . ALA A 1 158 ? -13.443 -11.553 -0.507 1.00 96.88 158 ALA A C 1
ATOM 1229 O O . ALA A 1 158 ? -13.419 -11.571 0.722 1.00 96.88 158 ALA A O 1
ATOM 1230 N N . GLY A 1 159 ? -14.454 -10.990 -1.173 1.00 97.50 159 GLY A N 1
ATOM 1231 C CA . GLY A 1 159 ? -15.687 -10.489 -0.564 1.00 97.50 159 GLY A CA 1
ATOM 1232 C C . GLY A 1 159 ? -15.692 -9.000 -0.218 1.00 97.50 159 GLY A C 1
ATOM 1233 O O . GLY A 1 159 ? -16.698 -8.508 0.287 1.00 97.50 159 GLY A O 1
ATOM 1234 N N . HIS A 1 160 ? -14.619 -8.250 -0.482 1.00 98.25 160 HIS A N 1
ATOM 1235 C CA . HIS A 1 160 ? -14.603 -6.810 -0.210 1.00 98.25 160 HIS A CA 1
ATOM 1236 C C . HIS A 1 160 ? -15.347 -6.023 -1.287 1.00 98.25 160 HIS A C 1
ATOM 1238 O O . HIS A 1 160 ? -15.148 -6.228 -2.485 1.00 98.25 160 HIS A O 1
ATOM 1244 N N . ARG A 1 161 ? -16.142 -5.030 -0.881 1.00 97.69 161 ARG A N 1
ATOM 1245 C CA . ARG A 1 161 ? -16.590 -3.994 -1.819 1.00 97.69 161 ARG A CA 1
ATOM 1246 C C . ARG A 1 161 ? -15.380 -3.144 -2.204 1.00 97.69 161 ARG A C 1
ATOM 1248 O O . ARG A 1 161 ? -14.683 -2.657 -1.319 1.00 97.69 161 ARG A O 1
ATOM 1255 N N . VAL A 1 162 ? -15.139 -2.945 -3.497 1.00 97.88 162 VAL A N 1
ATOM 1256 C CA . VAL A 1 162 ? -13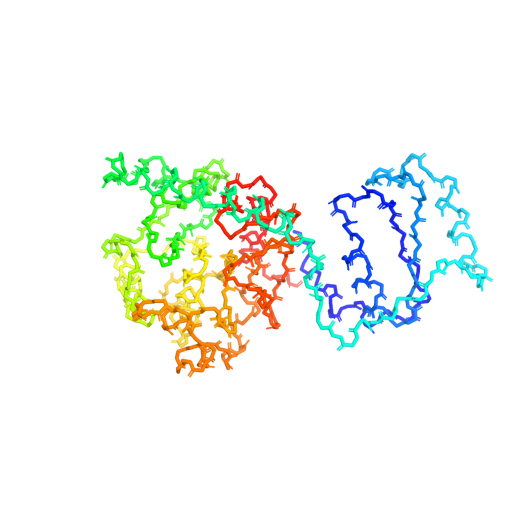.968 -2.216 -4.006 1.00 97.88 162 VAL A CA 1
ATOM 1257 C C . VAL A 1 162 ? -14.412 -0.919 -4.673 1.00 97.88 162 VAL A C 1
ATOM 1259 O O . VAL A 1 162 ? -15.284 -0.899 -5.541 1.00 97.88 162 VAL A O 1
ATOM 1262 N N . VAL A 1 163 ? -13.798 0.191 -4.278 1.00 95.81 163 VAL A N 1
ATOM 1263 C CA . VAL A 1 163 ? -14.117 1.528 -4.778 1.00 95.81 163 VAL A CA 1
ATOM 1264 C C . VAL A 1 163 ? -12.861 2.206 -5.300 1.00 95.81 163 VAL A C 1
ATOM 1266 O O . VAL A 1 163 ? -11.784 2.135 -4.714 1.00 95.81 163 VAL A O 1
ATOM 1269 N N . VAL A 1 164 ? -13.019 2.906 -6.418 1.00 94.56 164 VAL A N 1
ATOM 1270 C CA . VAL A 1 164 ? -12.012 3.801 -6.988 1.00 94.56 164 VAL A CA 1
ATOM 1271 C C . VAL A 1 164 ? -12.546 5.224 -6.958 1.00 94.56 164 VAL A C 1
ATOM 1273 O O . VAL A 1 164 ? -13.742 5.456 -7.144 1.00 94.56 164 VAL A O 1
ATOM 1276 N N . VAL A 1 165 ? -11.663 6.196 -6.747 1.00 91.94 165 VAL A N 1
ATOM 1277 C CA . VAL A 1 165 ? -12.042 7.607 -6.846 1.00 91.94 165 VAL A CA 1
ATOM 1278 C C . VAL A 1 165 ? -11.927 8.062 -8.295 1.00 91.94 165 VAL A C 1
ATOM 1280 O O . VAL A 1 165 ? -10.856 8.033 -8.904 1.00 91.94 165 VAL A O 1
ATOM 1283 N N . HIS A 1 166 ? -13.050 8.503 -8.854 1.00 86.62 166 HIS A N 1
ATOM 1284 C CA . HIS A 1 166 ? -13.116 9.008 -10.222 1.00 86.62 166 HIS A CA 1
ATOM 1285 C C . HIS A 1 166 ? -12.445 10.381 -10.365 1.00 86.62 166 HIS A C 1
ATOM 1287 O O . HIS A 1 166 ? -12.384 11.176 -9.430 1.00 86.62 166 HIS A O 1
ATOM 1293 N N . GLY A 1 167 ? -11.934 10.678 -11.564 1.00 84.69 167 GLY A N 1
ATOM 1294 C CA . GLY A 1 167 ? -11.314 11.976 -11.879 1.00 84.69 167 GLY A CA 1
ATOM 1295 C C . GLY A 1 167 ? -9.836 12.120 -11.483 1.00 84.69 167 GLY A C 1
ATOM 1296 O O . GLY A 1 167 ? -9.249 13.192 -11.680 1.00 84.69 167 GLY A O 1
ATOM 1297 N N . LEU A 1 168 ? -9.207 11.052 -10.978 1.00 89.81 168 LEU A N 1
ATOM 1298 C CA . LEU A 1 168 ? -7.762 11.018 -10.722 1.00 89.81 168 LEU A CA 1
ATOM 1299 C C . LEU A 1 168 ? -6.936 10.902 -12.016 1.00 89.81 168 LEU A C 1
ATOM 1301 O O . LEU A 1 168 ? -5.814 11.408 -12.071 1.00 89.81 168 LEU A O 1
ATOM 1305 N N . GLY A 1 169 ? -7.507 10.319 -13.078 1.00 89.06 169 GLY A N 1
ATOM 1306 C CA . GLY A 1 169 ? -6.838 10.130 -14.370 1.00 89.06 169 GLY A CA 1
ATOM 1307 C C . GLY A 1 169 ? -5.567 9.293 -14.221 1.00 89.06 169 GLY A C 1
ATOM 1308 O O . GLY A 1 169 ? -5.560 8.321 -13.477 1.00 89.06 169 GLY A O 1
ATOM 1309 N N . ALA A 1 170 ? -4.481 9.711 -14.872 1.00 89.06 170 ALA A N 1
ATOM 1310 C CA . ALA A 1 170 ? -3.145 9.129 -14.703 1.00 89.06 170 ALA A CA 1
ATOM 1311 C C . ALA A 1 170 ? -2.450 9.572 -13.394 1.00 89.06 170 ALA A C 1
ATOM 1313 O O . ALA A 1 170 ? -1.228 9.586 -13.317 1.00 89.06 170 ALA A O 1
ATOM 1314 N N . ASN A 1 171 ? -3.208 10.060 -12.407 1.00 93.50 171 ASN A N 1
ATOM 131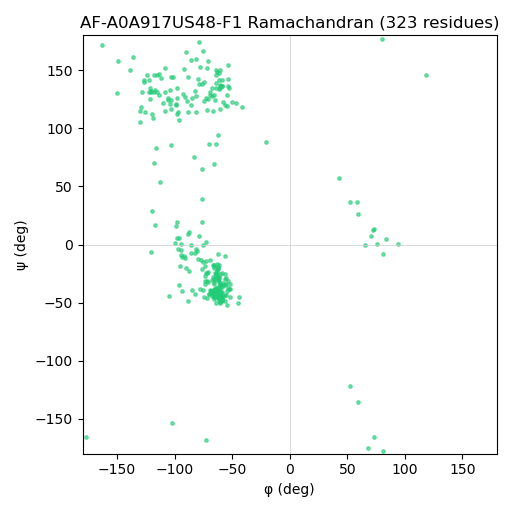5 C CA . ASN A 1 171 ? -2.731 10.482 -11.094 1.00 93.50 171 ASN A CA 1
ATOM 1316 C C . ASN A 1 171 ? -1.425 11.303 -11.142 1.00 93.50 171 ASN A C 1
ATOM 1318 O O . ASN A 1 171 ? -0.414 10.935 -10.556 1.00 93.50 171 ASN A O 1
ATOM 1322 N N . ARG A 1 172 ? -1.413 12.422 -11.874 1.00 92.38 172 ARG A N 1
ATOM 1323 C CA . ARG A 1 172 ? -0.230 13.304 -12.012 1.00 92.38 172 ARG A CA 1
ATOM 1324 C C . ARG A 1 172 ? -0.198 14.454 -11.002 1.00 92.38 172 ARG A C 1
ATOM 1326 O O . ARG A 1 172 ? 0.808 15.139 -10.865 1.00 92.38 172 ARG A O 1
ATOM 1333 N N . ARG A 1 173 ? -1.290 14.674 -10.277 1.00 93.94 173 ARG A N 1
ATOM 1334 C CA . ARG A 1 173 ? -1.400 15.785 -9.324 1.00 93.94 173 ARG A CA 1
ATOM 1335 C C . ARG A 1 173 ? -0.529 15.565 -8.081 1.00 93.94 173 ARG A C 1
ATOM 1337 O O . ARG A 1 173 ? -0.212 14.406 -7.773 1.00 93.94 173 ARG A O 1
ATOM 1344 N N . PRO A 1 174 ? -0.165 16.641 -7.361 1.00 95.06 174 PRO A N 1
ATOM 1345 C CA . PRO A 1 174 ? 0.500 16.545 -6.067 1.00 95.06 174 PRO A CA 1
ATOM 1346 C C . PRO A 1 174 ? -0.274 15.669 -5.075 1.00 95.06 174 PRO A C 1
ATOM 1348 O O . PRO A 1 174 ? -1.495 15.508 -5.181 1.00 95.06 174 PRO A O 1
ATOM 1351 N N . ILE A 1 175 ? 0.443 15.098 -4.106 1.00 96.00 175 ILE A N 1
ATOM 1352 C CA . ILE A 1 175 ? -0.111 14.153 -3.122 1.00 96.00 175 ILE A CA 1
ATOM 1353 C C . ILE A 1 175 ? -1.226 14.814 -2.305 1.00 96.00 175 ILE A C 1
ATOM 1355 O O . ILE A 1 175 ? -2.331 14.275 -2.250 1.00 96.00 175 ILE A O 1
ATOM 1359 N N . VAL A 1 176 ? -0.968 16.004 -1.752 1.00 95.94 176 VAL A N 1
ATOM 1360 C CA . VAL A 1 176 ? -1.933 16.761 -0.937 1.00 95.94 176 VAL A CA 1
ATOM 1361 C C . VAL A 1 176 ? -3.193 17.089 -1.740 1.00 95.94 176 VAL A C 1
ATOM 1363 O O . VAL A 1 176 ? -4.299 16.775 -1.305 1.00 95.94 176 VAL A O 1
ATOM 1366 N N . GLU A 1 177 ? -3.046 17.622 -2.959 1.00 95.81 177 GLU A N 1
ATOM 1367 C CA . GLU A 1 177 ? -4.198 17.955 -3.811 1.00 95.81 177 GLU A CA 1
ATOM 1368 C C . GLU A 1 177 ? -5.035 16.711 -4.150 1.00 95.81 177 GLU A C 1
ATOM 1370 O O . GLU A 1 177 ? -6.270 16.745 -4.154 1.00 95.81 177 GLU A O 1
ATOM 1375 N N . THR A 1 178 ? -4.363 15.593 -4.432 1.00 96.50 178 THR A N 1
ATOM 1376 C CA . THR A 1 178 ? -5.024 14.321 -4.731 1.00 96.50 178 THR A CA 1
ATOM 1377 C C . THR A 1 178 ? -5.758 13.785 -3.507 1.00 96.50 178 THR A C 1
ATOM 1379 O O . THR A 1 178 ? -6.912 13.378 -3.625 1.00 96.50 178 THR A O 1
ATOM 1382 N N . SER A 1 179 ? -5.140 13.853 -2.328 1.00 97.12 179 SER A N 1
ATOM 1383 C CA . SER A 1 179 ? -5.764 13.472 -1.062 1.00 97.12 179 SER A CA 1
ATOM 1384 C C . SER A 1 179 ? -7.024 14.291 -0.786 1.00 97.12 179 SER A C 1
ATOM 1386 O O . SER A 1 179 ? -8.070 13.694 -0.558 1.00 97.12 179 SER A O 1
ATOM 1388 N N . SER A 1 180 ? -6.997 15.618 -0.937 1.00 96.31 180 SER A N 1
ATOM 1389 C CA . SER A 1 180 ? -8.195 16.446 -0.728 1.00 96.31 180 SER A CA 1
ATOM 1390 C C . SER A 1 180 ? -9.327 16.121 -1.711 1.00 96.31 180 SER A C 1
ATOM 1392 O O . SER A 1 180 ? -10.506 16.281 -1.395 1.00 96.31 180 SER A O 1
ATOM 1394 N N . ARG A 1 181 ? -9.010 15.667 -2.932 1.00 96.62 181 ARG A N 1
ATOM 1395 C CA . ARG A 1 181 ? -10.027 15.188 -3.888 1.00 96.62 181 ARG A CA 1
ATOM 1396 C C . ARG A 1 181 ? -10.638 13.862 -3.444 1.00 96.62 181 ARG A C 1
ATOM 1398 O O . ARG A 1 181 ? -11.853 13.713 -3.548 1.00 96.62 181 ARG A O 1
ATOM 1405 N N . VAL A 1 182 ? -9.814 12.931 -2.963 1.00 97.31 182 VAL A N 1
ATOM 1406 C CA . VAL A 1 182 ? -10.271 11.649 -2.405 1.00 97.31 182 VAL A CA 1
ATOM 1407 C C . VAL A 1 182 ? -11.157 11.893 -1.187 1.00 97.31 182 VAL A C 1
ATOM 1409 O O . VAL A 1 182 ? -12.272 11.386 -1.146 1.00 97.31 182 VAL A O 1
ATOM 1412 N N . GLU A 1 183 ? -10.721 12.745 -0.264 1.00 97.06 183 GLU A N 1
ATOM 1413 C CA . GLU A 1 183 ? -11.485 13.169 0.911 1.00 97.06 183 GLU A CA 1
ATOM 1414 C C . GLU A 1 183 ? -12.858 13.731 0.524 1.00 97.06 183 GLU A C 1
ATOM 1416 O O . GLU A 1 183 ? -13.883 13.225 0.977 1.00 97.06 183 GLU A O 1
ATOM 1421 N N . ARG A 1 184 ? -12.914 14.702 -0.400 1.00 96.38 184 ARG A N 1
ATOM 1422 C CA . ARG A 1 184 ? -14.192 15.256 -0.884 1.00 96.38 184 ARG A CA 1
ATOM 1423 C C . ARG A 1 184 ? -15.088 14.218 -1.553 1.00 96.38 184 ARG A C 1
ATOM 1425 O O . ARG A 1 184 ? -16.306 14.345 -1.484 1.00 96.38 184 ARG A O 1
ATOM 1432 N N . ALA A 1 185 ? -14.517 13.242 -2.256 1.00 95.88 185 ALA A N 1
ATOM 1433 C CA . ALA A 1 185 ? -15.294 12.196 -2.911 1.00 95.88 185 ALA A CA 1
ATOM 1434 C C . ALA A 1 185 ? -15.888 11.218 -1.887 1.00 95.88 185 ALA A C 1
ATOM 1436 O O . ALA A 1 185 ? -17.080 10.922 -1.952 1.00 95.88 185 ALA A O 1
ATOM 1437 N N . LEU A 1 186 ? -15.083 10.766 -0.923 1.00 96.25 186 LEU A N 1
ATOM 1438 C CA . LEU A 1 186 ? -15.508 9.837 0.125 1.00 96.25 186 LEU A CA 1
ATOM 1439 C C . LEU A 1 186 ? -16.454 10.490 1.143 1.00 96.25 186 LEU A C 1
ATOM 1441 O O . LEU A 1 186 ? -17.366 9.829 1.628 1.00 96.25 186 LEU A O 1
ATOM 1445 N N . GLY A 1 187 ? -16.298 11.787 1.421 1.00 95.38 187 GLY A N 1
ATOM 1446 C CA . GLY A 1 187 ? -17.181 12.541 2.320 1.00 95.38 187 GLY A CA 1
ATOM 1447 C C . GLY A 1 187 ? -18.600 12.760 1.781 1.00 95.38 187 GLY A C 1
ATOM 1448 O O . GLY A 1 187 ? -19.495 13.126 2.533 1.00 95.38 187 GLY A O 1
ATOM 1449 N N . ARG A 1 188 ? -18.839 12.518 0.484 1.00 95.12 188 ARG A N 1
ATOM 1450 C CA . ARG A 1 188 ? -20.177 12.611 -0.136 1.00 95.12 188 ARG A CA 1
ATOM 1451 C C . ARG A 1 188 ? -21.001 11.338 -0.002 1.00 95.12 188 ARG A C 1
ATOM 1453 O O . ARG A 1 188 ? -22.158 11.326 -0.413 1.00 95.12 188 ARG A O 1
ATOM 1460 N N . VAL A 1 189 ? -20.406 10.260 0.498 1.00 93.06 189 VAL A N 1
ATOM 1461 C CA . VAL A 1 189 ? -21.058 8.956 0.579 1.00 93.06 189 VAL A CA 1
ATOM 1462 C C . VAL A 1 189 ? -20.985 8.430 2.005 1.00 93.06 189 VAL A C 1
ATOM 1464 O O . VAL A 1 189 ? -19.978 8.597 2.696 1.00 93.06 189 VAL A O 1
ATOM 1467 N N . ARG A 1 190 ? -22.069 7.785 2.447 1.00 93.25 190 ARG A N 1
ATOM 1468 C CA . ARG A 1 190 ? -22.175 7.230 3.799 1.00 93.25 190 ARG A CA 1
ATOM 1469 C C . ARG A 1 190 ? -20.985 6.313 4.098 1.00 93.25 190 ARG A C 1
ATOM 1471 O O . ARG A 1 190 ? -20.591 5.504 3.257 1.00 93.25 190 ARG A O 1
ATOM 1478 N N . VAL A 1 191 ? -20.433 6.451 5.301 1.00 94.38 191 VAL A N 1
ATOM 1479 C CA . VAL A 1 191 ? -19.418 5.540 5.836 1.00 94.38 191 VAL A CA 1
ATOM 1480 C C . VAL A 1 191 ? -20.050 4.151 6.022 1.00 94.38 191 VAL A C 1
ATOM 1482 O O . VAL A 1 191 ? -21.084 4.062 6.687 1.00 94.38 191 VAL A O 1
ATOM 1485 N N . PRO A 1 192 ? -19.491 3.083 5.425 1.00 92.81 192 PRO A N 1
ATOM 1486 C CA . PRO A 1 192 ? -19.945 1.717 5.676 1.00 92.81 192 PRO A CA 1
ATOM 1487 C C . PRO A 1 192 ? -19.762 1.336 7.147 1.00 92.81 192 PRO A C 1
ATOM 1489 O O . PRO A 1 192 ? -18.786 1.758 7.761 1.00 92.81 192 PRO A O 1
ATOM 1492 N N . ASP A 1 193 ? -20.643 0.498 7.695 1.00 92.81 193 ASP A N 1
ATOM 1493 C CA . ASP A 1 193 ? -20.589 0.125 9.117 1.00 92.81 193 ASP A CA 1
ATOM 1494 C C . ASP A 1 193 ? -19.273 -0.606 9.474 1.00 92.81 193 ASP A C 1
ATOM 1496 O O . ASP A 1 193 ? -18.672 -0.342 10.512 1.00 92.81 193 ASP A O 1
ATOM 1500 N N . ALA A 1 194 ? -18.754 -1.441 8.562 1.00 94.00 194 ALA A N 1
ATOM 1501 C CA . ALA A 1 194 ? -17.441 -2.092 8.684 1.00 94.00 194 ALA A CA 1
ATOM 1502 C C . ALA A 1 194 ? -16.240 -1.150 8.411 1.00 94.00 194 ALA A C 1
ATOM 1504 O O . ALA A 1 194 ? -15.081 -1.562 8.480 1.00 94.00 194 ALA A O 1
ATOM 1505 N N . GLY A 1 195 ? -16.496 0.123 8.098 1.00 96.25 195 GLY A N 1
ATOM 1506 C CA . GLY A 1 195 ? -15.490 1.126 7.766 1.00 96.25 195 GLY A CA 1
ATOM 1507 C C . GLY A 1 195 ? -14.852 0.946 6.386 1.00 96.25 195 GLY A C 1
ATOM 1508 O O . GLY A 1 195 ? -15.344 0.223 5.514 1.00 96.25 195 GLY A O 1
ATOM 1509 N N . ARG A 1 196 ? -13.741 1.659 6.184 1.00 97.94 196 ARG A N 1
ATOM 1510 C CA . ARG A 1 196 ? -12.952 1.672 4.948 1.00 97.94 196 ARG A CA 1
ATOM 1511 C C . ARG A 1 196 ? -11.500 1.300 5.218 1.00 97.94 196 ARG A C 1
ATOM 1513 O O . ARG A 1 196 ? -10.934 1.717 6.225 1.00 97.94 196 ARG A O 1
ATOM 1520 N N . VAL A 1 197 ? -10.857 0.611 4.285 1.00 98.56 197 VAL A N 1
ATOM 1521 C CA . VAL A 1 197 ? -9.395 0.465 4.248 1.00 98.56 197 VAL A CA 1
ATOM 1522 C C . VAL A 1 197 ? -8.882 1.038 2.938 1.00 98.56 197 VAL A C 1
ATOM 1524 O O . VAL A 1 197 ? -9.410 0.748 1.865 1.00 98.56 197 VAL A O 1
ATOM 1527 N N . ILE A 1 198 ? -7.851 1.876 3.019 1.00 98.75 198 ILE A N 1
ATOM 1528 C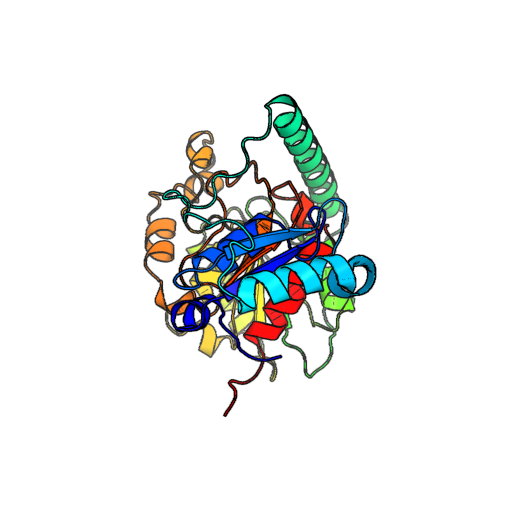 CA . ILE A 1 198 ? -7.171 2.365 1.822 1.00 98.75 198 ILE A CA 1
ATOM 1529 C C . ILE A 1 198 ? -6.164 1.305 1.384 1.00 98.75 198 ILE A C 1
ATOM 1531 O O . ILE A 1 198 ? -5.376 0.837 2.200 1.00 98.75 198 ILE A O 1
ATOM 1535 N N . VAL A 1 199 ? -6.152 0.959 0.100 1.00 98.75 199 VAL A N 1
ATOM 1536 C CA . VAL A 1 199 ? -5.087 0.148 -0.500 1.00 98.75 199 VAL A CA 1
ATOM 1537 C C . VAL A 1 199 ? -4.415 0.984 -1.581 1.00 98.75 199 VAL A C 1
ATOM 1539 O O . VAL A 1 199 ? -5.009 1.294 -2.616 1.00 98.75 199 VAL A O 1
ATOM 1542 N N . GLY A 1 200 ? -3.187 1.415 -1.308 1.00 98.38 200 GLY A N 1
ATOM 1543 C CA . GLY A 1 200 ? -2.455 2.364 -2.140 1.00 98.38 200 GLY A CA 1
ATOM 1544 C C . GLY A 1 200 ? -1.207 1.748 -2.753 1.00 98.38 200 GLY A C 1
ATOM 1545 O O . GLY A 1 200 ? -0.399 1.178 -2.034 1.00 98.38 200 GLY A O 1
ATOM 1546 N N . HIS A 1 201 ? -1.006 1.907 -4.059 1.00 98.12 201 HIS A N 1
ATOM 1547 C CA . HIS A 1 201 ? 0.241 1.519 -4.723 1.00 98.12 201 HIS A CA 1
ATOM 1548 C C . HIS A 1 201 ? 1.157 2.728 -4.913 1.00 98.12 201 HIS A C 1
ATOM 1550 O O . HIS A 1 201 ? 0.701 3.772 -5.385 1.00 98.12 201 HIS A O 1
ATOM 1556 N N . SER A 1 202 ? 2.450 2.600 -4.605 1.00 96.00 202 SER A N 1
ATOM 1557 C CA . SER A 1 202 ? 3.453 3.637 -4.865 1.00 96.00 202 SER A CA 1
ATOM 1558 C C . SER A 1 202 ? 3.002 4.986 -4.280 1.00 96.00 202 SER A C 1
ATOM 1560 O O . SER A 1 202 ? 2.694 5.060 -3.085 1.00 96.00 202 SER A O 1
ATOM 1562 N N . LYS A 1 203 ? 2.871 6.041 -5.099 1.00 97.25 203 LYS A N 1
ATOM 1563 C CA . LYS A 1 203 ? 2.311 7.346 -4.691 1.00 97.25 203 LYS A CA 1
ATOM 1564 C C . LYS A 1 203 ? 0.925 7.250 -4.028 1.00 97.25 203 LYS A C 1
ATOM 1566 O O . LYS A 1 203 ? 0.615 8.052 -3.151 1.00 97.25 203 LYS A O 1
ATOM 1571 N N . GLY A 1 204 ? 0.102 6.275 -4.406 1.00 98.00 204 GLY A N 1
ATOM 1572 C CA . GLY A 1 204 ? -1.198 6.001 -3.794 1.00 98.00 204 GLY A CA 1
ATOM 1573 C C . GLY A 1 204 ? -1.120 5.752 -2.288 1.00 98.00 204 GLY A C 1
ATOM 1574 O O . GLY A 1 204 ? -1.993 6.211 -1.555 1.00 98.00 204 GLY A O 1
ATOM 1575 N N . GLY A 1 205 ? -0.049 5.116 -1.801 1.00 98.19 205 GLY A N 1
ATOM 1576 C CA . GLY A 1 205 ? 0.167 4.935 -0.363 1.00 98.19 205 GLY A CA 1
ATOM 1577 C C . GLY A 1 205 ? 0.546 6.228 0.363 1.00 98.19 205 GLY A C 1
ATOM 1578 O O . GLY A 1 205 ? 0.116 6.429 1.492 1.00 98.19 205 GLY A O 1
ATOM 1579 N N . LEU A 1 206 ? 1.249 7.165 -0.287 1.00 98.38 206 LEU A N 1
ATOM 1580 C CA . LEU A 1 206 ? 1.512 8.498 0.283 1.00 98.38 206 LEU A CA 1
ATOM 1581 C C . LEU A 1 206 ? 0.223 9.321 0.399 1.00 98.38 206 LEU A C 1
ATOM 1583 O O . LEU A 1 206 ? -0.007 9.984 1.408 1.00 98.38 206 LEU A O 1
ATOM 1587 N N . ILE A 1 207 ? -0.649 9.232 -0.612 1.00 98.38 207 ILE A N 1
ATOM 1588 C CA . ILE A 1 207 ? -1.990 9.838 -0.581 1.00 98.38 207 ILE A CA 1
ATOM 1589 C C . ILE A 1 207 ? -2.815 9.223 0.556 1.00 98.38 207 ILE A C 1
ATOM 1591 O O . ILE A 1 207 ? -3.450 9.953 1.315 1.00 98.38 207 ILE A O 1
ATOM 1595 N N . GLY A 1 208 ? -2.775 7.895 0.696 1.00 98.25 208 GLY A N 1
ATOM 1596 C CA . GLY A 1 208 ? -3.416 7.175 1.793 1.00 98.25 208 GLY A CA 1
ATOM 1597 C C . GLY A 1 208 ? -2.897 7.603 3.163 1.00 98.25 208 GLY A C 1
ATOM 1598 O O . GLY A 1 208 ? -3.696 7.882 4.048 1.00 98.25 208 GLY A O 1
ATOM 1599 N N . LYS A 1 209 ? -1.575 7.735 3.327 1.00 98.38 209 LYS A N 1
ATOM 1600 C CA . LYS A 1 209 ? -0.965 8.173 4.588 1.00 98.38 209 LYS A CA 1
ATOM 1601 C C . LYS A 1 209 ? -1.402 9.589 4.948 1.00 98.38 209 LYS A C 1
ATOM 1603 O O . LYS A 1 209 ? -1.743 9.839 6.095 1.00 98.38 209 LYS A O 1
ATOM 1608 N N . HIS A 1 210 ? -1.469 10.487 3.968 1.00 98.06 210 HIS A N 1
ATOM 1609 C CA . HIS A 1 210 ? -1.978 11.839 4.184 1.00 98.06 210 HIS A CA 1
ATOM 1610 C C . HIS A 1 210 ? -3.447 11.851 4.642 1.00 98.06 210 HIS A C 1
ATOM 1612 O O . HIS A 1 210 ? -3.805 12.627 5.519 1.00 98.06 210 HIS A O 1
ATOM 1618 N N . LEU A 1 211 ? -4.297 10.963 4.107 1.00 97.88 211 LEU A N 1
ATOM 1619 C CA . LEU A 1 211 ? -5.693 10.817 4.552 1.00 97.88 211 LEU A CA 1
ATOM 1620 C C . LEU A 1 211 ? -5.829 10.307 5.994 1.00 97.88 211 LEU A C 1
ATOM 1622 O O . LEU A 1 211 ? -6.906 10.444 6.568 1.00 97.88 211 LEU A O 1
ATOM 1626 N N . LEU A 1 212 ? -4.776 9.721 6.573 1.00 97.56 212 LEU A N 1
ATOM 1627 C CA . LEU A 1 212 ? -4.786 9.287 7.970 1.00 97.56 212 LEU A CA 1
ATOM 1628 C C . LEU A 1 212 ? -4.547 10.432 8.966 1.00 97.56 212 LEU A C 1
ATOM 1630 O O . LEU A 1 212 ? -4.747 10.237 10.161 1.00 97.56 212 LEU A O 1
ATOM 1634 N N . LEU A 1 213 ? -4.114 11.604 8.497 1.00 94.44 213 LEU A N 1
ATOM 1635 C CA . LEU A 1 213 ? -3.752 12.734 9.353 1.00 94.44 213 LEU A CA 1
ATOM 1636 C C . LEU A 1 213 ? -4.964 13.606 9.716 1.00 94.44 213 LEU A C 1
ATOM 1638 O O . LEU A 1 213 ? -5.961 13.652 8.991 1.00 94.44 213 LEU A O 1
ATOM 1642 N N . ASP A 1 214 ? -4.824 14.362 10.805 1.00 85.88 214 ASP A N 1
ATOM 1643 C CA . ASP A 1 214 ? -5.688 15.492 11.186 1.00 85.88 214 ASP A CA 1
ATOM 1644 C C . ASP A 1 214 ? -7.182 15.156 11.357 1.00 85.88 214 ASP A C 1
ATOM 1646 O O . ASP A 1 214 ? -8.053 15.942 10.991 1.00 85.88 214 ASP A O 1
ATOM 1650 N N . GLY A 1 215 ? -7.510 13.969 11.879 1.00 84.31 215 GLY A N 1
ATOM 1651 C CA . GLY A 1 215 ? -8.902 13.563 12.139 1.00 84.31 215 GLY A CA 1
ATOM 1652 C C . GLY A 1 215 ? -9.706 13.171 10.888 1.00 84.31 215 GLY A C 1
ATOM 1653 O O . GLY A 1 215 ? -10.886 12.819 10.976 1.00 84.31 215 GLY A O 1
ATOM 1654 N N . ARG A 1 216 ? -9.085 13.223 9.700 1.00 91.69 216 ARG A N 1
ATOM 1655 C CA . ARG A 1 216 ? -9.729 12.864 8.425 1.00 91.69 216 ARG A CA 1
ATOM 1656 C C . ARG A 1 216 ? -10.077 11.388 8.356 1.00 91.69 216 ARG A C 1
ATOM 1658 O O . ARG A 1 216 ? -11.101 11.031 7.773 1.00 91.69 216 ARG A O 1
ATOM 1665 N N . ALA A 1 217 ? -9.250 10.535 8.956 1.00 93.25 217 ALA A N 1
ATOM 1666 C CA . ALA A 1 217 ? -9.495 9.102 8.983 1.00 93.25 217 ALA A CA 1
ATOM 1667 C C . ALA A 1 217 ? -10.833 8.793 9.658 1.00 93.25 217 ALA A C 1
ATOM 1669 O O . ALA A 1 217 ? -11.648 8.060 9.105 1.00 93.25 217 ALA A O 1
ATOM 1670 N N . GLU A 1 218 ? -11.080 9.401 10.814 1.00 93.94 218 GLU A N 1
ATOM 1671 C CA . GLU A 1 218 ? -12.275 9.204 11.627 1.00 93.94 218 GLU A CA 1
ATOM 1672 C C . GLU A 1 218 ? -13.513 9.721 10.888 1.00 93.94 218 GLU A C 1
ATOM 1674 O O . GLU A 1 218 ? -14.490 8.986 10.742 1.00 93.94 218 GLU A O 1
ATOM 1679 N N . ALA A 1 219 ? -13.442 10.930 10.320 1.00 93.38 219 ALA A N 1
ATOM 1680 C CA . ALA A 1 219 ? -14.534 11.516 9.538 1.00 93.38 219 ALA A CA 1
ATOM 1681 C C . ALA A 1 219 ? -14.911 10.675 8.303 1.00 93.38 219 ALA A C 1
ATOM 1683 O O . ALA A 1 219 ? -16.075 10.617 7.903 1.00 93.38 219 ALA A O 1
ATOM 1684 N N . LEU A 1 220 ? -13.930 10.005 7.695 1.00 96.25 220 LEU A N 1
ATOM 1685 C CA . LEU A 1 220 ? -14.119 9.152 6.524 1.00 96.25 220 LEU A CA 1
ATOM 1686 C C . LEU A 1 220 ? -14.320 7.670 6.880 1.00 96.25 220 LEU A C 1
ATOM 1688 O O . LEU A 1 220 ? -14.464 6.853 5.966 1.00 96.25 220 LEU A O 1
ATOM 1692 N N . GLY A 1 221 ? -14.315 7.301 8.163 1.00 96.56 221 GLY A N 1
ATOM 1693 C CA . GLY A 1 221 ? -14.373 5.910 8.618 1.00 96.56 221 GLY A CA 1
ATOM 1694 C C . GLY A 1 221 ? -13.226 5.034 8.108 1.00 96.56 221 GLY A C 1
ATOM 1695 O O . GLY A 1 221 ? -13.397 3.826 7.947 1.00 96.56 221 GLY A O 1
ATOM 1696 N N . ILE A 1 222 ? -12.074 5.629 7.801 1.00 97.94 222 ILE A N 1
ATOM 1697 C CA . ILE A 1 222 ? -10.873 4.908 7.386 1.00 97.94 222 ILE A CA 1
ATOM 1698 C C . ILE A 1 222 ? -10.282 4.241 8.622 1.00 97.94 222 ILE A C 1
ATOM 1700 O O . ILE A 1 222 ? -9.967 4.909 9.600 1.00 97.94 222 ILE A O 1
ATOM 1704 N N . ARG A 1 223 ? -10.113 2.921 8.572 1.00 97.06 223 ARG A N 1
ATOM 1705 C CA . ARG A 1 223 ? -9.532 2.096 9.637 1.00 97.06 223 ARG A CA 1
ATOM 1706 C C . ARG A 1 223 ? -8.010 2.068 9.553 1.00 97.06 223 ARG A C 1
ATOM 1708 O O . ARG A 1 223 ? -7.348 2.239 10.574 1.00 97.06 223 ARG A O 1
ATOM 1715 N N . GLY A 1 224 ? -7.467 2.001 8.341 1.00 97.75 224 GLY A N 1
ATOM 1716 C CA . GLY A 1 224 ? -6.034 2.092 8.093 1.00 97.75 224 GLY A CA 1
ATOM 1717 C C . GLY A 1 224 ? -5.677 2.063 6.610 1.00 97.75 224 GLY A C 1
ATOM 1718 O O . GLY A 1 224 ? -6.537 2.238 5.738 1.00 97.75 224 GLY A O 1
ATOM 1719 N N . LEU A 1 225 ? -4.394 1.838 6.346 1.00 98.81 225 LEU A N 1
ATOM 1720 C CA . LEU A 1 225 ? -3.795 1.809 5.016 1.00 98.81 225 LEU A CA 1
ATOM 1721 C C . LEU A 1 225 ? -2.982 0.528 4.816 1.00 98.81 225 LEU A C 1
ATOM 1723 O O . LEU A 1 225 ? -2.085 0.237 5.599 1.00 98.81 225 LEU A O 1
ATOM 1727 N N . VAL A 1 226 ? -3.204 -0.160 3.700 1.00 98.75 226 VAL A N 1
ATOM 1728 C CA . VAL A 1 226 ? -2.243 -1.120 3.151 1.00 98.75 226 VAL A CA 1
ATOM 1729 C C . VAL A 1 226 ? -1.533 -0.474 1.962 1.00 98.75 226 VAL A C 1
ATOM 1731 O O . VAL A 1 226 ? -2.157 -0.105 0.967 1.00 98.75 226 VAL A O 1
ATOM 1734 N N . ALA A 1 227 ? -0.224 -0.294 2.070 1.00 98.69 227 ALA A N 1
ATOM 1735 C CA . ALA A 1 227 ? 0.602 0.409 1.100 1.00 98.69 227 ALA A CA 1
ATOM 1736 C C . ALA A 1 227 ? 1.511 -0.579 0.362 1.00 98.69 227 ALA A C 1
ATOM 1738 O O . ALA A 1 227 ? 2.306 -1.263 0.993 1.00 98.69 227 ALA A O 1
ATOM 1739 N N . VAL A 1 228 ? 1.415 -0.654 -0.964 1.00 98.31 228 VAL A N 1
ATOM 1740 C CA . VAL A 1 228 ? 2.217 -1.558 -1.799 1.00 98.31 228 VAL A CA 1
ATOM 1741 C C . VAL A 1 228 ? 3.312 -0.764 -2.507 1.00 98.31 228 VAL A C 1
ATOM 1743 O O . VAL A 1 228 ? 3.004 0.154 -3.269 1.00 98.31 228 VAL A O 1
ATOM 1746 N N . CYS A 1 229 ? 4.582 -1.109 -2.277 1.00 96.44 229 CYS A N 1
ATOM 1747 C CA . CYS A 1 229 ? 5.750 -0.447 -2.884 1.00 96.44 229 CYS A CA 1
ATOM 1748 C C . CYS A 1 229 ? 5.759 1.086 -2.717 1.00 96.44 229 CYS A C 1
ATOM 1750 O O . CYS A 1 229 ? 6.148 1.838 -3.614 1.00 96.44 229 CYS A O 1
ATOM 1752 N N . THR A 1 230 ? 5.294 1.582 -1.569 1.00 97.50 230 THR A N 1
ATOM 1753 C CA . THR A 1 230 ? 5.198 3.021 -1.306 1.00 97.50 230 THR A CA 1
ATOM 1754 C C . THR A 1 230 ? 6.540 3.612 -0.858 1.00 97.50 230 THR A C 1
ATOM 1756 O O . THR A 1 230 ? 7.143 3.111 0.090 1.00 97.50 230 THR A O 1
ATOM 1759 N N . PRO A 1 231 ? 7.022 4.695 -1.496 1.00 93.62 231 PRO A N 1
ATOM 1760 C CA . PRO A 1 231 ? 8.276 5.346 -1.122 1.00 93.62 231 PRO A CA 1
ATOM 1761 C C . PRO A 1 231 ? 8.066 6.332 0.038 1.00 93.62 231 PRO A C 1
ATOM 1763 O O . PRO A 1 231 ? 8.026 7.542 -0.179 1.00 93.62 231 PRO A O 1
ATOM 1766 N N . PHE A 1 232 ? 7.905 5.842 1.271 1.00 90.38 232 PHE A N 1
ATOM 1767 C CA . PHE A 1 232 ? 7.625 6.705 2.432 1.00 90.38 232 PHE A CA 1
ATOM 1768 C C . PHE A 1 232 ? 8.726 7.734 2.724 1.00 90.38 232 PHE A C 1
ATOM 1770 O O . PHE A 1 232 ? 8.408 8.863 3.078 1.00 90.38 232 PHE A O 1
ATOM 1777 N N . GLY A 1 233 ? 9.997 7.373 2.519 1.00 82.25 233 GLY A N 1
ATOM 1778 C CA . GLY A 1 233 ? 11.143 8.293 2.600 1.00 82.25 233 GLY A CA 1
ATOM 1779 C C . GLY A 1 233 ? 11.462 9.022 1.287 1.00 82.25 233 GLY A C 1
ATOM 1780 O O . GLY A 1 233 ? 12.528 9.622 1.152 1.00 82.25 233 GLY A O 1
ATOM 1781 N N . GLY A 1 234 ? 10.579 8.935 0.289 1.00 85.06 234 GLY A N 1
ATOM 1782 C CA . GLY A 1 234 ? 10.825 9.410 -1.069 1.00 85.06 234 GLY A CA 1
ATOM 1783 C C . GLY A 1 234 ? 11.639 8.433 -1.924 1.00 85.06 234 GLY A C 1
ATOM 1784 O O . GLY A 1 234 ? 11.982 7.324 -1.522 1.00 85.06 234 GLY A O 1
ATOM 1785 N N . ALA A 1 235 ? 11.927 8.844 -3.156 1.00 77.44 235 ALA A N 1
ATOM 1786 C CA . ALA A 1 235 ? 12.627 8.055 -4.160 1.00 77.44 235 ALA A CA 1
ATOM 1787 C C . ALA A 1 235 ? 13.777 8.871 -4.760 1.00 77.44 235 ALA A C 1
ATOM 1789 O O . ALA A 1 235 ? 13.568 9.742 -5.606 1.00 77.44 235 ALA A O 1
ATOM 1790 N N . ARG A 1 236 ? 15.033 8.567 -4.394 1.00 70.19 236 ARG A N 1
ATOM 1791 C CA . ARG A 1 236 ? 16.208 9.319 -4.892 1.00 70.19 236 ARG A CA 1
ATOM 1792 C C . ARG A 1 236 ? 16.319 9.360 -6.415 1.00 70.19 236 ARG A C 1
ATOM 1794 O O . ARG A 1 236 ? 16.852 10.321 -6.964 1.00 70.19 236 ARG A O 1
ATOM 1801 N N . ARG A 1 237 ? 15.821 8.335 -7.114 1.00 66.25 237 ARG A N 1
ATOM 1802 C CA . ARG A 1 237 ? 15.821 8.271 -8.587 1.00 66.25 237 ARG A CA 1
ATOM 1803 C C . ARG A 1 237 ? 14.921 9.325 -9.234 1.00 66.25 237 ARG A C 1
ATOM 1805 O O . ARG A 1 237 ? 15.162 9.653 -10.390 1.00 66.25 237 ARG A O 1
ATOM 1812 N N . ALA A 1 238 ? 13.982 9.924 -8.498 1.00 70.12 238 ALA A N 1
ATOM 1813 C CA . ALA A 1 238 ? 13.159 11.029 -8.988 1.00 70.12 238 ALA A CA 1
ATOM 1814 C C . ALA A 1 238 ? 13.995 12.221 -9.496 1.00 70.12 238 ALA A C 1
ATOM 1816 O O . ALA A 1 238 ? 13.560 12.928 -10.399 1.00 70.12 238 ALA A O 1
ATOM 1817 N N . ARG A 1 239 ? 15.236 12.391 -9.006 1.00 71.12 239 ARG A N 1
ATOM 1818 C CA . ARG A 1 239 ? 16.175 13.435 -9.466 1.00 71.12 239 ARG A CA 1
ATOM 1819 C C . ARG A 1 239 ? 16.574 13.317 -10.939 1.00 71.12 239 ARG A C 1
ATOM 1821 O O . ARG A 1 239 ? 17.052 14.289 -11.509 1.00 71.12 239 ARG A O 1
ATOM 1828 N N . LEU A 1 240 ? 16.424 12.127 -11.523 1.00 66.50 240 LEU A N 1
ATOM 1829 C CA . LEU A 1 240 ? 16.761 11.846 -12.920 1.00 66.50 240 LEU A CA 1
ATOM 1830 C C . LEU A 1 240 ? 15.649 12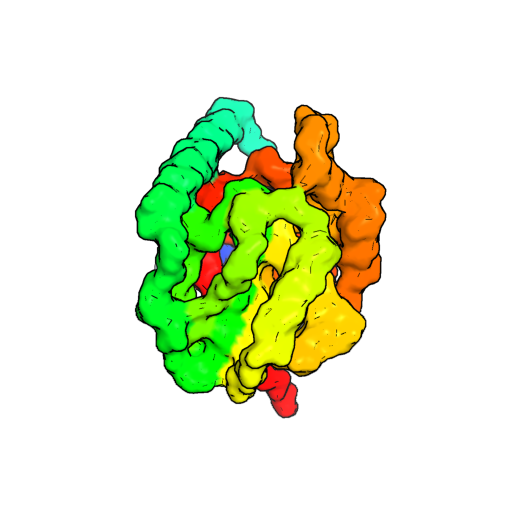.274 -13.888 1.00 66.50 240 LEU A C 1
ATOM 1832 O O . LEU A 1 240 ? 15.841 12.212 -15.097 1.00 66.50 240 LEU A O 1
ATOM 1836 N N . PHE A 1 241 ? 14.492 12.690 -13.368 1.00 65.94 241 PHE A N 1
ATOM 1837 C CA . PHE A 1 241 ? 13.331 13.069 -14.158 1.00 65.94 241 PHE A CA 1
ATOM 1838 C C . PHE A 1 241 ? 13.062 14.572 -14.041 1.00 65.94 241 PHE A C 1
ATOM 1840 O O . PHE A 1 241 ? 13.192 15.174 -12.973 1.00 65.94 241 PHE A O 1
ATOM 1847 N N . SER A 1 242 ? 12.635 15.175 -15.149 1.00 74.38 242 SER A N 1
ATOM 1848 C CA . SER A 1 242 ? 12.213 16.581 -15.192 1.00 74.38 242 SER A CA 1
ATOM 1849 C C . SER A 1 242 ? 10.712 16.761 -14.944 1.00 74.38 242 SER A C 1
ATOM 1851 O O . SER A 1 242 ? 10.270 17.887 -14.736 1.00 74.38 242 SER A O 1
ATOM 1853 N N . ASP A 1 243 ? 9.921 15.680 -14.954 1.00 74.94 243 ASP A N 1
ATOM 1854 C CA . ASP A 1 243 ? 8.473 15.765 -14.739 1.00 74.94 243 ASP A CA 1
ATOM 1855 C C . ASP A 1 243 ? 8.148 16.107 -13.264 1.00 74.94 243 ASP A C 1
ATOM 1857 O O . ASP A 1 243 ? 8.584 15.384 -12.357 1.00 74.94 243 ASP A O 1
ATOM 1861 N N . PRO A 1 244 ? 7.364 17.174 -13.001 1.00 82.62 244 PRO A N 1
ATOM 1862 C CA . PRO A 1 244 ? 7.021 17.608 -11.645 1.00 82.62 244 PRO A CA 1
ATOM 1863 C C . PRO A 1 244 ? 6.320 16.540 -10.794 1.00 82.62 244 PRO A C 1
ATOM 1865 O O . PRO A 1 244 ? 6.565 16.452 -9.594 1.00 82.62 244 PRO A O 1
ATOM 1868 N N . SER A 1 245 ? 5.477 15.701 -11.399 1.00 73.69 245 SER A N 1
ATOM 1869 C CA . SER A 1 245 ? 4.730 14.640 -10.715 1.00 73.69 245 SER A CA 1
ATOM 1870 C C . SER A 1 245 ? 5.641 13.554 -10.149 1.00 73.69 245 SER A C 1
ATOM 1872 O O . SER A 1 245 ? 5.306 12.962 -9.125 1.00 73.69 245 SER A O 1
ATOM 1874 N N . ILE A 1 246 ? 6.770 13.281 -10.814 1.00 74.44 246 ILE A N 1
ATOM 1875 C CA . ILE A 1 246 ? 7.802 12.357 -10.321 1.00 74.44 246 ILE A CA 1
ATOM 1876 C C . ILE A 1 246 ? 8.707 13.076 -9.319 1.00 74.44 246 ILE A C 1
ATOM 1878 O O . ILE A 1 246 ? 9.030 12.510 -8.278 1.00 74.44 246 ILE A O 1
ATOM 1882 N N . ARG A 1 247 ? 9.103 14.325 -9.602 1.00 78.19 247 ARG A N 1
ATOM 1883 C CA . ARG A 1 247 ? 9.977 15.115 -8.716 1.00 78.19 247 ARG A CA 1
ATOM 1884 C C . ARG A 1 247 ? 9.367 15.379 -7.341 1.00 78.19 247 ARG A C 1
ATOM 1886 O O . ARG A 1 247 ? 10.119 15.449 -6.381 1.00 78.19 247 ARG A O 1
ATOM 1893 N N . ALA A 1 248 ? 8.041 15.423 -7.231 1.00 84.75 248 ALA A N 1
ATOM 1894 C CA . ALA A 1 248 ? 7.330 15.497 -5.950 1.00 84.75 248 ALA A CA 1
ATOM 1895 C C . ALA A 1 248 ? 7.568 14.281 -5.024 1.00 84.75 248 ALA A C 1
ATOM 1897 O O . ALA A 1 248 ? 7.118 14.269 -3.885 1.00 84.75 248 ALA A O 1
ATOM 1898 N N . LEU A 1 249 ? 8.241 13.231 -5.510 1.00 84.38 249 LEU A N 1
ATOM 1899 C CA . LEU A 1 249 ? 8.668 12.078 -4.713 1.00 84.38 249 LEU A CA 1
ATOM 1900 C C . LEU A 1 249 ? 10.119 12.203 -4.226 1.00 84.38 249 LEU A C 1
ATOM 1902 O O . LEU A 1 249 ? 10.656 11.240 -3.682 1.00 84.38 249 LEU A O 1
ATOM 1906 N N . LEU A 1 250 ? 10.798 13.330 -4.455 1.00 79.75 250 LEU A N 1
ATOM 1907 C CA . LEU A 1 250 ? 12.155 13.538 -3.954 1.00 79.75 250 LEU A CA 1
ATOM 1908 C C . LEU A 1 250 ? 12.178 13.494 -2.413 1.00 79.75 250 LEU A C 1
ATOM 1910 O O . LEU A 1 250 ? 11.277 14.040 -1.785 1.00 79.75 250 LEU A O 1
ATOM 1914 N N . PRO A 1 251 ? 13.218 12.912 -1.784 1.00 79.81 251 PRO A N 1
ATOM 1915 C CA . PRO A 1 251 ? 13.289 12.809 -0.321 1.00 79.81 251 PRO A CA 1
ATOM 1916 C C . PRO A 1 251 ? 13.247 14.144 0.434 1.00 79.81 251 PRO A C 1
ATOM 1918 O O . PRO A 1 251 ? 12.878 14.177 1.601 1.00 79.81 251 PRO A O 1
ATOM 1921 N N . ASN A 1 252 ? 13.648 15.237 -0.218 1.00 80.94 252 ASN A N 1
ATOM 1922 C CA . ASN A 1 252 ? 13.637 16.587 0.341 1.00 80.94 252 ASN A CA 1
ATOM 1923 C C . ASN A 1 252 ? 12.411 17.413 -0.082 1.00 80.94 252 ASN A C 1
ATOM 1925 O O . ASN A 1 252 ? 12.371 18.607 0.206 1.00 80.94 252 ASN A O 1
ATOM 1929 N N . ASP A 1 253 ? 11.447 16.816 -0.789 1.00 90.56 253 ASP A N 1
ATOM 1930 C CA . ASP A 1 253 ? 10.165 17.467 -1.047 1.00 90.56 253 ASP A CA 1
ATOM 1931 C C . ASP A 1 253 ? 9.437 17.684 0.285 1.00 90.56 253 ASP A C 1
ATOM 1933 O O . ASP A 1 253 ? 9.373 16.780 1.122 1.00 90.56 253 ASP A O 1
ATOM 1937 N N . GLU A 1 254 ? 8.880 18.878 0.479 1.00 92.44 254 GLU A N 1
ATOM 1938 C CA . GLU A 1 254 ? 8.198 19.265 1.717 1.00 92.44 254 GLU A CA 1
ATOM 1939 C C . GLU A 1 254 ? 7.097 18.267 2.101 1.00 92.44 254 GLU A C 1
ATOM 1941 O O . GLU A 1 254 ? 6.945 17.921 3.273 1.00 92.44 254 GLU A O 1
ATOM 1946 N N . THR A 1 255 ? 6.379 17.727 1.111 1.00 92.12 255 THR A N 1
ATOM 1947 C CA . THR A 1 255 ? 5.314 16.751 1.359 1.00 92.12 255 THR A CA 1
ATOM 1948 C C . THR A 1 255 ? 5.874 15.429 1.872 1.00 92.12 255 THR A C 1
ATOM 1950 O O . THR A 1 255 ? 5.281 14.818 2.758 1.00 92.12 255 THR A O 1
ATOM 1953 N N . ILE A 1 256 ? 7.006 14.972 1.332 1.00 91.31 256 ILE A N 1
ATOM 1954 C CA . ILE A 1 256 ? 7.659 13.734 1.776 1.00 91.31 256 ILE A CA 1
ATOM 1955 C C . ILE A 1 256 ? 8.195 13.902 3.195 1.00 91.31 256 ILE A C 1
ATOM 1957 O O . ILE A 1 256 ? 7.965 13.035 4.035 1.00 91.31 256 ILE A O 1
ATOM 1961 N N . VAL A 1 257 ? 8.834 15.036 3.488 1.00 86.44 257 VAL A N 1
ATOM 1962 C CA . VAL A 1 257 ? 9.334 15.352 4.833 1.00 86.44 257 VAL A CA 1
ATOM 1963 C C . VAL A 1 257 ? 8.187 15.405 5.845 1.00 86.44 257 VAL A C 1
ATOM 1965 O O . VAL A 1 257 ? 8.275 14.776 6.899 1.00 86.44 257 VAL A O 1
ATOM 1968 N N . MET A 1 258 ? 7.086 16.083 5.510 1.00 93.62 258 MET A N 1
ATOM 1969 C CA . MET A 1 258 ? 5.884 16.148 6.348 1.00 93.62 258 MET A CA 1
ATOM 1970 C C . MET A 1 258 ? 5.285 14.758 6.602 1.00 93.62 258 MET A C 1
ATOM 1972 O O . MET A 1 258 ? 4.987 14.402 7.740 1.00 93.62 258 MET A O 1
ATOM 1976 N N . LEU A 1 259 ? 5.148 13.927 5.565 1.00 91.62 259 LEU A N 1
ATOM 1977 C CA . LEU A 1 259 ? 4.630 12.567 5.734 1.00 91.62 259 LEU A CA 1
ATOM 1978 C C . LEU A 1 259 ? 5.594 11.674 6.521 1.00 91.62 259 LEU A C 1
ATOM 1980 O O . LEU A 1 259 ? 5.147 10.760 7.215 1.00 91.62 259 LEU A O 1
ATOM 1984 N N . GLY A 1 260 ? 6.900 11.915 6.417 1.00 83.94 260 GLY A N 1
ATOM 1985 C CA . GLY A 1 260 ? 7.927 11.230 7.194 1.00 83.94 260 GLY A CA 1
ATOM 1986 C C . GLY A 1 260 ? 7.841 11.547 8.687 1.00 83.94 260 GLY A C 1
ATOM 1987 O O . GLY A 1 260 ? 7.949 10.633 9.501 1.00 83.94 260 GLY A O 1
ATOM 1988 N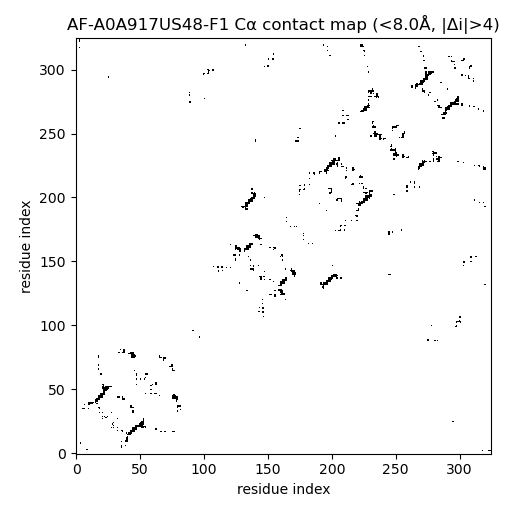 N . SER A 1 261 ? 7.582 12.806 9.053 1.00 80.94 261 SER A N 1
ATOM 1989 C CA . SER A 1 261 ? 7.506 13.240 10.456 1.00 80.94 261 SER A CA 1
ATOM 1990 C C . SER A 1 261 ? 6.212 12.827 11.168 1.00 80.94 261 SER A C 1
ATOM 1992 O O . SER A 1 261 ? 6.188 12.726 12.395 1.00 80.94 261 SER A O 1
ATOM 1994 N N . ALA A 1 262 ? 5.146 12.525 10.423 1.00 89.94 262 ALA A N 1
ATOM 1995 C CA . ALA A 1 262 ? 3.861 12.090 10.965 1.00 89.94 262 ALA A CA 1
ATOM 1996 C C . ALA A 1 262 ? 3.866 10.616 11.437 1.00 89.94 262 ALA A C 1
ATOM 1998 O O . ALA A 1 262 ? 3.180 9.759 10.878 1.00 89.94 262 ALA A O 1
ATOM 1999 N N . ALA A 1 263 ? 4.652 10.306 12.471 1.00 86.75 263 ALA A N 1
ATOM 2000 C CA . ALA A 1 263 ? 4.841 8.941 12.972 1.00 86.75 263 ALA A CA 1
ATOM 2001 C C . ALA A 1 263 ? 3.618 8.359 13.708 1.00 86.75 263 ALA A C 1
ATOM 2003 O O . ALA A 1 263 ? 3.444 7.142 13.742 1.00 86.75 263 ALA A O 1
ATOM 2004 N N . SER A 1 264 ? 2.748 9.209 14.264 1.00 87.62 264 SER A N 1
ATOM 2005 C CA . SER A 1 264 ? 1.595 8.795 15.082 1.00 87.62 264 SER A CA 1
ATOM 2006 C C . SER A 1 264 ? 0.592 7.903 14.345 1.00 87.62 264 SER A C 1
ATOM 2008 O O . SER A 1 264 ? -0.102 7.113 14.980 1.00 87.62 264 SER A O 1
ATOM 2010 N N . VAL A 1 265 ? 0.531 7.992 13.014 1.00 92.81 265 VAL A N 1
ATOM 2011 C CA . VAL A 1 265 ? -0.379 7.184 12.188 1.00 92.81 265 VAL A CA 1
ATOM 2012 C C . VAL A 1 265 ? 0.256 5.906 11.651 1.00 92.81 265 VAL A C 1
ATOM 2014 O O . VAL A 1 265 ? -0.458 5.071 11.100 1.00 92.81 265 VAL A O 1
ATOM 2017 N N . ASN A 1 266 ? 1.575 5.724 11.795 1.00 90.06 266 ASN A N 1
ATOM 2018 C CA . ASN A 1 266 ? 2.288 4.601 11.180 1.00 90.06 266 ASN A CA 1
ATOM 2019 C C . ASN A 1 266 ? 1.787 3.247 11.701 1.00 90.06 266 ASN A C 1
ATOM 2021 O O . ASN A 1 266 ? 1.727 2.294 10.933 1.00 90.06 266 ASN A O 1
ATOM 2025 N N . SER A 1 267 ? 1.325 3.181 12.953 1.00 89.38 267 SER A N 1
ATOM 2026 C CA . SER A 1 267 ? 0.732 1.973 13.547 1.00 89.38 267 SER A CA 1
ATOM 2027 C C . SER A 1 267 ? -0.533 1.479 12.837 1.00 89.38 267 SER A C 1
ATOM 2029 O O . SER A 1 267 ? -0.909 0.323 13.005 1.00 89.38 267 SER A O 1
ATOM 2031 N N . ARG A 1 268 ? -1.172 2.329 12.022 1.00 95.12 268 ARG A N 1
ATOM 2032 C CA . ARG A 1 268 ? -2.362 2.021 11.209 1.00 95.12 268 ARG A CA 1
ATOM 2033 C C . ARG A 1 268 ? -2.010 1.700 9.754 1.00 95.12 268 ARG A C 1
ATOM 2035 O O . ARG A 1 268 ? -2.878 1.765 8.878 1.00 95.12 268 ARG A O 1
ATOM 2042 N N . ILE A 1 269 ? -0.737 1.418 9.480 1.00 96.38 269 ILE A N 1
ATOM 2043 C CA . ILE A 1 269 ? -0.213 1.168 8.141 1.00 96.38 269 ILE A CA 1
ATOM 2044 C C . ILE A 1 269 ? 0.401 -0.229 8.084 1.00 96.38 269 ILE A C 1
ATOM 2046 O O . ILE A 1 269 ? 1.219 -0.602 8.925 1.00 96.38 269 ILE A O 1
ATOM 2050 N N . VAL A 1 270 ? 0.043 -0.974 7.042 1.00 95.38 270 VAL A N 1
ATOM 2051 C CA . VAL A 1 270 ? 0.738 -2.192 6.622 1.00 95.38 270 VAL A CA 1
ATOM 2052 C C . VAL A 1 270 ? 1.486 -1.882 5.329 1.00 95.38 270 VAL A C 1
ATOM 2054 O O . VAL A 1 270 ? 0.864 -1.569 4.316 1.00 95.38 270 VAL A O 1
ATOM 2057 N N . SER A 1 271 ? 2.815 -1.928 5.352 1.00 96.00 271 SER A N 1
ATOM 2058 C CA . SER A 1 271 ? 3.660 -1.706 4.177 1.00 96.00 271 SER A CA 1
ATOM 2059 C C . SER A 1 271 ? 4.061 -3.038 3.551 1.00 96.00 271 SER A C 1
ATOM 2061 O O . SER A 1 271 ? 4.790 -3.814 4.161 1.00 96.00 271 SER A O 1
ATOM 2063 N N . VAL A 1 272 ? 3.599 -3.303 2.332 1.00 93.62 272 VAL A N 1
ATOM 2064 C CA . VAL A 1 272 ? 3.885 -4.513 1.556 1.00 93.62 272 VAL A CA 1
ATOM 2065 C C . VAL A 1 272 ? 4.868 -4.179 0.437 1.00 93.62 272 VAL A C 1
ATOM 2067 O O . VAL A 1 272 ? 4.615 -3.291 -0.378 1.00 93.62 272 VAL A O 1
ATOM 2070 N N . PHE A 1 273 ? 5.990 -4.890 0.344 1.00 91.19 273 PHE A N 1
ATOM 2071 C CA . PHE A 1 273 ? 6.999 -4.610 -0.683 1.00 91.19 273 PHE A CA 1
ATOM 2072 C C . PHE A 1 273 ? 7.769 -5.844 -1.144 1.00 91.19 273 PHE A C 1
ATOM 2074 O O . PHE A 1 273 ? 7.830 -6.866 -0.468 1.00 91.19 273 PHE A O 1
ATOM 2081 N N . GLY A 1 274 ? 8.332 -5.753 -2.347 1.00 83.56 274 GLY A N 1
ATOM 2082 C CA . GLY A 1 274 ? 9.080 -6.836 -2.973 1.00 83.56 274 GLY A CA 1
ATOM 2083 C C . GLY A 1 274 ? 10.516 -6.998 -2.467 1.00 83.56 274 GLY A C 1
ATOM 2084 O O . GLY A 1 274 ? 11.051 -6.172 -1.730 1.00 83.56 274 GLY A O 1
ATOM 2085 N N . THR A 1 275 ? 11.187 -8.052 -2.931 1.00 79.19 275 THR A N 1
ATOM 2086 C CA . THR A 1 275 ? 12.627 -8.286 -2.699 1.00 79.19 275 THR A CA 1
ATOM 2087 C C . THR A 1 275 ? 13.519 -7.317 -3.468 1.00 79.19 275 THR A C 1
ATOM 2089 O O . THR A 1 275 ? 14.668 -7.093 -3.085 1.00 79.19 275 THR A O 1
ATOM 2092 N N . TYR A 1 276 ? 13.004 -6.760 -4.563 1.00 78.44 276 TYR A N 1
ATOM 2093 C CA . TYR A 1 276 ? 13.697 -5.795 -5.400 1.00 78.44 276 TYR A CA 1
ATOM 2094 C C . TYR A 1 276 ? 12.702 -4.843 -6.054 1.00 78.44 276 TYR A C 1
ATOM 2096 O O . TYR A 1 276 ? 11.755 -5.289 -6.704 1.00 78.44 276 TYR A O 1
ATOM 2104 N N . ASP A 1 277 ? 12.976 -3.547 -5.943 1.00 81.88 277 ASP A N 1
ATOM 2105 C CA . ASP A 1 277 ? 12.193 -2.478 -6.547 1.00 81.88 277 ASP A CA 1
ATOM 2106 C C . ASP A 1 277 ? 13.131 -1.519 -7.314 1.00 81.88 277 ASP A C 1
ATOM 2108 O O . ASP A 1 277 ? 13.994 -0.871 -6.710 1.00 81.88 277 ASP A O 1
ATOM 2112 N N . PRO A 1 278 ? 13.017 -1.421 -8.653 1.00 68.94 278 PRO A N 1
ATOM 2113 C CA . PRO A 1 278 ? 13.858 -0.521 -9.432 1.00 68.94 278 PRO A CA 1
ATOM 2114 C C . PRO A 1 278 ? 13.460 0.960 -9.304 1.00 68.94 278 PRO A C 1
ATOM 2116 O O . PRO A 1 278 ? 14.240 1.832 -9.687 1.00 68.94 278 PRO A O 1
ATOM 2119 N N . HIS A 1 279 ? 12.277 1.285 -8.796 1.00 68.06 279 HIS A N 1
ATOM 2120 C CA . HIS A 1 279 ? 11.795 2.660 -8.645 1.00 68.06 279 HIS A CA 1
ATOM 2121 C C . HIS A 1 279 ? 12.052 3.204 -7.241 1.00 68.06 279 HIS A C 1
ATOM 2123 O O . HIS A 1 279 ? 12.415 4.375 -7.096 1.00 68.06 279 HIS A O 1
ATOM 2129 N N . VAL A 1 280 ? 11.954 2.340 -6.233 1.00 76.12 280 VAL A N 1
ATOM 2130 C CA . VAL A 1 280 ? 12.159 2.654 -4.817 1.00 76.12 280 VAL A CA 1
ATOM 2131 C C . VAL A 1 280 ? 13.343 1.838 -4.275 1.00 76.12 280 VAL A C 1
ATOM 2133 O O . VAL A 1 280 ? 13.164 0.916 -3.484 1.00 76.12 280 VAL A O 1
ATOM 2136 N N . PRO A 1 281 ? 14.588 2.149 -4.690 1.00 64.38 281 PRO A N 1
ATOM 2137 C CA . PRO A 1 281 ? 15.765 1.381 -4.273 1.00 64.38 281 PRO A CA 1
ATOM 2138 C C . PRO A 1 281 ? 16.056 1.491 -2.769 1.00 64.38 281 PRO A C 1
ATOM 2140 O O . PRO A 1 281 ? 16.787 0.667 -2.232 1.00 64.38 281 PRO A O 1
ATOM 2143 N N . ASP A 1 282 ? 15.497 2.513 -2.121 1.00 67.31 282 ASP A N 1
ATOM 2144 C CA . ASP A 1 282 ? 15.570 2.754 -0.678 1.00 67.31 282 ASP A CA 1
ATOM 2145 C C . ASP A 1 282 ? 14.579 1.909 0.127 1.00 67.31 282 ASP A C 1
ATOM 2147 O O . ASP A 1 282 ? 14.623 1.898 1.352 1.00 67.31 282 ASP A O 1
ATOM 2151 N N . GLY A 1 283 ? 13.719 1.163 -0.569 1.00 78.56 283 GLY A N 1
ATOM 2152 C CA . GLY A 1 283 ? 12.707 0.313 0.028 1.00 78.56 283 GLY A CA 1
ATOM 2153 C C . GLY A 1 283 ? 11.460 1.069 0.477 1.00 78.56 283 GLY A C 1
ATOM 2154 O O . GLY A 1 283 ? 11.340 2.290 0.373 1.00 78.56 283 GLY A O 1
ATOM 2155 N N . SER A 1 284 ? 10.504 0.292 0.971 1.00 89.19 284 SER A N 1
ATOM 2156 C CA . SER A 1 284 ? 9.211 0.780 1.462 1.00 89.19 284 SER A CA 1
ATOM 2157 C C . SER A 1 284 ? 9.023 0.508 2.951 1.00 89.19 284 SER A C 1
ATOM 2159 O O . SER A 1 284 ? 7.899 0.559 3.443 1.00 89.19 284 SER A O 1
ATOM 2161 N N . VAL A 1 285 ? 10.106 0.208 3.669 1.00 85.00 285 VAL A N 1
ATOM 2162 C CA . VAL A 1 285 ? 10.060 0.060 5.124 1.00 85.00 285 VAL A CA 1
ATOM 2163 C C . VAL A 1 285 ? 9.620 1.387 5.741 1.00 85.00 285 VAL A C 1
ATOM 2165 O O . VAL A 1 285 ? 10.095 2.453 5.345 1.00 85.00 285 VAL A O 1
ATOM 2168 N N . LEU A 1 286 ? 8.687 1.313 6.686 1.00 85.19 286 LEU A N 1
ATOM 2169 C CA . LEU A 1 286 ? 8.205 2.452 7.453 1.00 85.19 286 LEU A CA 1
ATOM 2170 C C . LEU A 1 286 ? 8.251 2.128 8.944 1.00 85.19 286 LEU A C 1
ATOM 2172 O O . LEU A 1 286 ? 7.555 1.225 9.413 1.00 85.19 286 LEU A O 1
ATOM 2176 N N . ASP A 1 287 ? 9.032 2.897 9.692 1.00 80.19 287 ASP A N 1
ATOM 2177 C CA . ASP A 1 287 ? 9.156 2.723 11.137 1.00 80.19 287 ASP A CA 1
ATOM 2178 C C . ASP A 1 287 ? 7.806 2.919 11.837 1.00 80.19 287 ASP A C 1
ATOM 2180 O O . ASP A 1 287 ? 7.052 3.848 11.539 1.00 80.19 287 ASP A O 1
ATOM 2184 N N . GLY A 1 288 ? 7.476 2.024 12.768 1.00 74.94 288 GLY A N 1
ATOM 2185 C CA . GLY A 1 288 ? 6.196 2.024 13.485 1.00 74.94 288 GLY A CA 1
ATOM 2186 C C . GLY A 1 288 ? 5.020 1.393 12.725 1.00 74.94 288 GLY A C 1
ATOM 2187 O O . GLY A 1 288 ? 3.974 1.174 13.335 1.00 74.94 288 GLY A O 1
ATOM 2188 N N . ALA A 1 289 ? 5.187 1.057 11.443 1.00 82.00 289 ALA A N 1
ATOM 2189 C CA . ALA A 1 289 ? 4.217 0.299 10.653 1.00 82.00 289 ALA A CA 1
ATOM 2190 C C . ALA A 1 289 ? 4.453 -1.216 10.739 1.00 82.00 289 ALA A C 1
ATOM 2192 O O . ALA A 1 289 ? 5.519 -1.676 11.152 1.00 82.00 289 ALA A O 1
ATOM 2193 N N . THR A 1 290 ? 3.471 -2.004 10.304 1.00 84.81 290 THR A N 1
ATOM 2194 C CA . THR A 1 290 ? 3.671 -3.435 10.042 1.00 84.81 290 THR A CA 1
ATOM 2195 C C . THR A 1 290 ? 4.299 -3.586 8.659 1.00 84.81 290 THR A C 1
ATOM 2197 O O . THR A 1 290 ? 3.673 -3.262 7.653 1.00 84.81 290 THR A O 1
ATOM 2200 N N . ASN A 1 291 ? 5.541 -4.059 8.589 1.00 84.81 291 ASN A N 1
ATOM 2201 C CA . ASN A 1 291 ? 6.292 -4.180 7.338 1.00 84.81 291 ASN A CA 1
ATOM 2202 C C . ASN A 1 291 ? 6.311 -5.640 6.868 1.00 84.81 291 ASN A C 1
ATOM 2204 O O . ASN A 1 291 ? 6.737 -6.527 7.600 1.00 84.81 291 ASN A O 1
ATOM 2208 N N . VAL A 1 292 ? 5.859 -5.894 5.640 1.00 83.56 292 VAL A N 1
ATOM 2209 C CA . VAL A 1 292 ? 5.720 -7.232 5.056 1.00 83.56 292 VAL A CA 1
ATOM 2210 C C . VAL A 1 292 ? 6.470 -7.285 3.732 1.00 83.56 292 VAL A C 1
ATOM 2212 O O . VAL A 1 292 ? 6.082 -6.647 2.750 1.00 83.56 292 VAL A O 1
ATOM 2215 N N . ARG A 1 293 ? 7.537 -8.085 3.669 1.00 86.06 293 ARG A N 1
ATOM 2216 C CA . ARG A 1 293 ? 8.275 -8.299 2.424 1.00 86.06 293 ARG A CA 1
ATOM 2217 C C . ARG A 1 293 ? 7.868 -9.606 1.751 1.00 86.06 293 ARG A C 1
ATOM 2219 O O . ARG A 1 293 ? 8.075 -10.692 2.288 1.00 86.06 293 ARG A O 1
ATOM 2226 N N . VAL A 1 294 ? 7.355 -9.502 0.529 1.00 80.06 294 VAL A N 1
ATOM 2227 C CA . VAL A 1 294 ? 6.951 -10.645 -0.301 1.00 80.06 294 VAL A CA 1
ATOM 2228 C C . VAL A 1 294 ? 8.098 -11.104 -1.210 1.00 80.06 294 VAL A C 1
ATOM 2230 O O . VAL A 1 294 ? 8.920 -10.279 -1.622 1.00 80.06 294 VAL A O 1
ATOM 2233 N N . PRO A 1 295 ? 8.172 -12.397 -1.586 1.00 80.81 295 PRO A N 1
ATOM 2234 C CA . PRO A 1 295 ? 9.257 -12.957 -2.399 1.00 80.81 295 PRO A CA 1
ATOM 2235 C C . PRO A 1 295 ? 9.147 -12.600 -3.898 1.00 80.81 295 PRO A C 1
ATOM 2237 O O . PRO A 1 295 ? 9.434 -13.410 -4.776 1.00 80.81 295 PRO A O 1
ATOM 2240 N N . VAL A 1 296 ? 8.748 -11.368 -4.216 1.00 79.75 296 VAL A N 1
ATOM 2241 C CA . VAL A 1 296 ? 8.463 -10.899 -5.577 1.00 79.75 296 VAL A CA 1
ATOM 2242 C C . VAL A 1 296 ? 9.367 -9.719 -5.915 1.00 79.75 296 VAL A C 1
ATOM 2244 O O . VAL A 1 296 ? 9.516 -8.802 -5.120 1.00 79.75 296 VAL A O 1
ATOM 2247 N N . ALA A 1 297 ? 9.963 -9.727 -7.106 1.00 80.69 297 ALA A N 1
ATOM 2248 C CA . ALA A 1 297 ? 10.716 -8.594 -7.642 1.00 80.69 297 ALA A CA 1
ATOM 2249 C C . ALA A 1 297 ? 9.891 -7.798 -8.669 1.00 80.69 297 ALA A C 1
ATOM 2251 O O . ALA A 1 297 ? 9.177 -8.397 -9.491 1.00 80.69 297 ALA A O 1
ATOM 2252 N N . GLY A 1 298 ? 10.076 -6.476 -8.659 1.00 81.00 298 GLY A N 1
ATOM 2253 C CA . GLY A 1 298 ? 9.417 -5.490 -9.518 1.00 81.00 298 GLY A CA 1
ATOM 2254 C C . GLY A 1 298 ? 8.585 -4.492 -8.710 1.00 81.00 298 GLY A C 1
ATOM 2255 O O . GLY A 1 298 ? 7.995 -4.865 -7.700 1.00 81.00 298 GLY A O 1
ATOM 2256 N N . HIS A 1 299 ? 8.525 -3.244 -9.173 1.00 88.56 299 HIS A N 1
ATOM 2257 C CA . HIS A 1 299 ? 7.670 -2.203 -8.601 1.00 88.56 299 HIS A CA 1
ATOM 2258 C C . HIS A 1 299 ? 6.209 -2.430 -8.990 1.00 88.56 299 HIS A C 1
ATOM 2260 O O . HIS A 1 299 ? 5.322 -2.391 -8.151 1.00 88.56 299 HIS A O 1
ATOM 2266 N N . PHE A 1 300 ? 5.952 -2.728 -10.266 1.00 90.81 300 PHE A N 1
ATOM 2267 C CA . PHE A 1 300 ? 4.594 -2.859 -10.798 1.00 90.81 300 PHE A CA 1
ATOM 2268 C C . PHE A 1 300 ? 4.106 -4.301 -10.767 1.00 90.81 300 PHE A C 1
ATOM 2270 O O . PHE A 1 300 ? 2.949 -4.578 -10.455 1.00 90.81 300 PHE A O 1
ATOM 2277 N N . ARG A 1 301 ? 4.991 -5.244 -11.094 1.00 90.88 301 ARG A N 1
ATOM 2278 C CA . ARG A 1 301 ? 4.662 -6.666 -11.224 1.00 90.88 301 ARG A CA 1
ATOM 2279 C C . ARG A 1 301 ? 4.205 -7.285 -9.904 1.00 90.88 301 ARG A C 1
ATOM 2281 O O . ARG A 1 301 ? 3.453 -8.256 -9.928 1.00 90.88 301 ARG A O 1
ATOM 2288 N N . VAL A 1 302 ? 4.616 -6.699 -8.777 1.00 90.38 302 VAL A N 1
ATOM 2289 C CA . VAL A 1 302 ? 4.155 -7.062 -7.430 1.00 90.38 302 VAL A CA 1
ATOM 2290 C C . VAL A 1 302 ? 2.625 -7.001 -7.320 1.00 90.38 302 VAL A C 1
ATOM 2292 O O . VAL A 1 302 ? 2.022 -7.869 -6.708 1.00 90.38 302 VAL A O 1
ATOM 2295 N N . LEU A 1 303 ? 1.964 -6.070 -8.019 1.00 93.50 303 LEU A N 1
ATOM 2296 C CA . LEU A 1 303 ? 0.502 -5.919 -8.001 1.00 93.50 303 LEU A CA 1
ATOM 2297 C C . LEU A 1 303 ? -0.254 -7.101 -8.617 1.00 93.50 303 LEU A C 1
ATOM 2299 O O . LEU A 1 303 ? -1.456 -7.236 -8.403 1.00 93.50 303 LEU A O 1
ATOM 2303 N N . GLY A 1 304 ? 0.419 -7.908 -9.437 1.00 91.44 304 GLY A N 1
ATOM 2304 C CA . GLY A 1 304 ? -0.156 -9.098 -10.058 1.00 91.44 304 GLY A CA 1
ATOM 2305 C C . GLY A 1 304 ? 0.214 -10.399 -9.349 1.00 91.44 304 GLY A C 1
ATOM 2306 O O . GLY A 1 304 ? -0.144 -11.463 -9.849 1.00 91.44 304 GLY A O 1
ATOM 2307 N N . ALA A 1 305 ? 0.969 -10.341 -8.249 1.00 91.25 305 ALA A N 1
ATOM 2308 C CA . ALA A 1 305 ? 1.452 -11.525 -7.556 1.00 91.25 305 ALA A CA 1
ATOM 2309 C C . ALA A 1 305 ? 0.450 -12.032 -6.510 1.00 91.25 305 ALA A C 1
ATOM 2311 O O . ALA A 1 305 ? -0.232 -11.259 -5.827 1.00 91.25 305 ALA A O 1
ATOM 2312 N N . HIS A 1 306 ? 0.382 -13.354 -6.372 1.00 91.25 306 HIS A N 1
ATOM 2313 C CA . HIS A 1 306 ? -0.512 -14.000 -5.418 1.00 91.25 306 HIS A CA 1
ATOM 2314 C C . HIS A 1 306 ? -0.078 -13.718 -3.975 1.00 91.25 306 HIS A C 1
ATOM 2316 O O . HIS A 1 306 ? -0.901 -13.370 -3.136 1.00 91.25 306 HIS A O 1
ATOM 2322 N N . GLU A 1 307 ? 1.226 -13.750 -3.713 1.00 89.06 307 GLU A N 1
ATOM 2323 C CA . GLU A 1 307 ? 1.831 -13.478 -2.409 1.00 89.06 307 GLU A CA 1
ATOM 2324 C C . GLU A 1 307 ? 1.523 -12.055 -1.935 1.00 89.06 307 GLU A C 1
ATOM 2326 O O . GLU A 1 307 ? 1.225 -11.830 -0.766 1.00 89.06 307 GLU A O 1
ATOM 2331 N N . THR A 1 308 ? 1.533 -11.087 -2.855 1.00 92.75 308 THR A N 1
ATOM 2332 C CA . THR A 1 308 ? 1.129 -9.706 -2.565 1.00 92.75 308 THR A CA 1
ATOM 2333 C C . THR A 1 308 ? -0.354 -9.612 -2.253 1.00 92.75 308 THR A C 1
ATOM 2335 O O . THR A 1 308 ? -0.733 -8.889 -1.341 1.00 92.75 308 THR A O 1
ATOM 2338 N N . THR A 1 309 ? -1.193 -10.356 -2.971 1.00 95.31 309 THR A N 1
ATOM 2339 C CA . THR A 1 309 ? -2.635 -10.398 -2.699 1.00 95.31 309 THR A CA 1
ATOM 2340 C C . THR A 1 309 ? -2.912 -10.927 -1.292 1.00 95.31 309 THR A C 1
ATOM 2342 O O . THR A 1 309 ? -3.670 -10.300 -0.557 1.00 95.31 309 THR A O 1
ATOM 2345 N N . LEU A 1 310 ? -2.266 -12.030 -0.899 1.00 89.31 310 LEU A N 1
ATOM 2346 C CA . LEU A 1 310 ? -2.392 -12.593 0.448 1.00 89.31 310 LEU A CA 1
ATOM 2347 C C . LEU A 1 310 ? -1.933 -11.594 1.514 1.00 89.31 310 LEU A C 1
ATOM 2349 O O . LEU A 1 310 ? -2.696 -11.286 2.422 1.00 89.31 310 LEU A O 1
ATOM 2353 N N . ALA A 1 311 ? -0.753 -10.991 1.339 1.00 85.88 311 ALA A N 1
ATOM 2354 C CA . ALA A 1 311 ? -0.240 -9.984 2.268 1.00 85.88 311 ALA A CA 1
ATOM 2355 C C . ALA A 1 311 ? -1.174 -8.767 2.406 1.00 85.88 311 ALA A C 1
ATOM 2357 O O . ALA A 1 311 ? -1.317 -8.209 3.494 1.00 85.88 311 ALA A O 1
ATOM 2358 N N . VAL A 1 312 ? -1.827 -8.346 1.316 1.00 97.50 312 VAL A N 1
ATOM 2359 C CA . VAL A 1 312 ? -2.795 -7.242 1.354 1.00 97.50 312 VAL A CA 1
ATOM 2360 C C . VAL A 1 312 ? -4.071 -7.646 2.092 1.00 97.50 312 VAL A C 1
ATOM 2362 O O . VAL A 1 312 ? -4.568 -6.855 2.891 1.00 97.50 312 VAL A O 1
ATOM 2365 N N . LEU A 1 313 ? -4.593 -8.854 1.862 1.00 94.69 313 LEU A N 1
ATOM 2366 C CA . LEU A 1 313 ? -5.767 -9.373 2.573 1.00 94.69 313 LEU A CA 1
ATOM 2367 C C . LEU A 1 313 ? -5.504 -9.517 4.075 1.00 94.69 313 LEU A C 1
ATOM 2369 O O . LEU A 1 313 ? -6.313 -9.052 4.879 1.00 94.69 313 LEU A O 1
ATOM 2373 N N . ASP A 1 314 ? -4.351 -10.069 4.449 1.00 86.38 314 ASP A N 1
ATOM 2374 C CA . ASP A 1 314 ? -3.924 -10.171 5.846 1.00 86.38 314 ASP A CA 1
ATOM 2375 C C . ASP A 1 314 ? -3.805 -8.781 6.477 1.00 86.38 314 ASP A C 1
ATOM 2377 O O . ASP A 1 314 ? -4.321 -8.542 7.570 1.00 86.38 314 ASP A O 1
ATOM 2381 N N . GLY A 1 315 ? -3.212 -7.824 5.755 1.00 87.25 315 GLY A N 1
ATOM 2382 C CA . GLY A 1 315 ? -3.115 -6.437 6.200 1.00 87.25 315 GLY A CA 1
ATOM 2383 C C . GLY A 1 315 ? -4.479 -5.772 6.409 1.00 87.25 315 GLY A C 1
ATOM 2384 O O . GLY A 1 315 ? -4.681 -5.085 7.409 1.00 87.25 315 GLY A O 1
ATOM 2385 N N . ILE A 1 316 ? -5.450 -6.009 5.520 1.00 95.88 316 ILE A N 1
ATOM 2386 C CA . ILE A 1 316 ? -6.833 -5.540 5.706 1.00 95.88 316 ILE A CA 1
ATOM 2387 C C . ILE A 1 316 ? -7.442 -6.157 6.975 1.00 95.88 316 ILE A C 1
ATOM 2389 O O . ILE A 1 316 ? -8.061 -5.440 7.765 1.00 95.88 316 ILE A O 1
ATOM 2393 N N . GLY A 1 317 ? -7.246 -7.460 7.200 1.00 90.69 317 GLY A N 1
ATOM 2394 C CA . GLY A 1 317 ? -7.728 -8.159 8.394 1.00 90.69 317 GLY A CA 1
ATOM 2395 C C . GLY A 1 317 ? -7.134 -7.609 9.696 1.00 90.69 317 GLY A C 1
ATOM 2396 O O . GLY A 1 317 ? -7.869 -7.385 10.661 1.00 90.69 317 GLY A O 1
ATOM 2397 N N . MET A 1 318 ? -5.831 -7.310 9.710 1.00 87.00 318 MET A N 1
ATOM 2398 C CA . MET A 1 318 ? -5.149 -6.698 10.860 1.00 87.00 318 MET A CA 1
ATOM 2399 C C . MET A 1 318 ? -5.726 -5.323 11.207 1.00 87.00 318 MET A C 1
ATOM 2401 O O . MET A 1 318 ? -5.932 -5.017 12.374 1.00 87.00 318 MET A O 1
ATOM 2405 N N . LEU A 1 319 ? -6.028 -4.500 10.201 1.00 89.56 319 LEU A N 1
ATOM 2406 C CA . LEU A 1 319 ? -6.506 -3.126 10.402 1.00 89.56 319 LEU A CA 1
ATOM 2407 C C . LEU A 1 319 ? -7.984 -3.029 10.808 1.00 89.56 319 LEU A C 1
ATOM 2409 O O . LEU A 1 319 ? -8.449 -1.951 11.188 1.00 89.56 319 LEU A O 1
ATOM 2413 N N . THR A 1 320 ? -8.745 -4.116 10.676 1.00 87.38 320 THR A N 1
ATOM 2414 C CA . THR A 1 320 ? -10.205 -4.113 10.877 1.00 87.38 320 THR A CA 1
ATOM 2415 C C . THR A 1 320 ? -10.700 -5.041 11.972 1.00 87.38 320 THR A C 1
ATOM 2417 O O . THR A 1 320 ? -11.869 -4.953 12.346 1.00 87.38 320 THR A O 1
ATOM 2420 N N . SER A 1 321 ? -9.818 -5.856 12.547 1.00 76.94 321 SER A N 1
ATOM 2421 C CA . SER A 1 321 ? -10.129 -6.603 13.762 1.00 76.94 321 SER A CA 1
ATOM 2422 C C . SER A 1 321 ? -10.384 -5.629 14.930 1.00 76.94 321 SER A C 1
ATOM 2424 O O . SER A 1 321 ? -9.699 -4.606 15.025 1.00 76.94 321 SER A O 1
ATOM 2426 N N . PRO A 1 322 ? -11.391 -5.870 15.791 1.00 57.78 322 PRO A N 1
ATOM 2427 C CA . PRO A 1 322 ? -11.555 -5.092 17.015 1.00 57.78 322 PRO A CA 1
ATOM 2428 C C . PRO A 1 322 ? -10.347 -5.312 17.946 1.00 57.78 322 PRO A C 1
ATOM 2430 O O . PRO A 1 322 ? -9.810 -6.424 17.956 1.00 57.78 322 PRO A O 1
ATOM 2433 N N . PRO A 1 323 ? -9.926 -4.288 18.716 1.00 41.34 323 PRO A N 1
ATOM 2434 C CA . PRO A 1 323 ? -8.907 -4.472 19.744 1.00 41.34 323 PRO A CA 1
ATOM 2435 C C . PRO A 1 323 ? -9.393 -5.530 20.741 1.00 41.34 323 PRO A C 1
ATOM 2437 O O . PRO A 1 323 ? -10.574 -5.547 21.091 1.00 41.34 323 PRO A O 1
ATOM 2440 N N . ALA A 1 324 ? -8.511 -6.443 21.142 1.00 40.81 324 ALA A N 1
ATOM 2441 C CA . ALA A 1 324 ? -8.848 -7.446 22.147 1.00 40.81 324 ALA A CA 1
ATOM 2442 C C . ALA A 1 324 ? -9.055 -6.764 23.511 1.00 40.81 324 ALA A C 1
ATOM 2444 O O . ALA A 1 324 ? -8.185 -6.001 23.935 1.00 40.81 324 ALA A O 1
ATOM 2445 N N . ASP A 1 325 ? -10.197 -7.037 24.152 1.00 33.78 325 ASP A N 1
ATOM 2446 C CA . ASP A 1 325 ? -10.494 -6.645 25.540 1.00 33.78 325 ASP A CA 1
ATOM 2447 C C . ASP A 1 325 ? -9.509 -7.274 26.546 1.00 33.78 325 ASP A C 1
ATOM 2449 O O . ASP A 1 325 ? -9.090 -8.442 26.333 1.00 33.78 325 ASP A O 1
#

Organism: NCBI:txid1308924

Secondary structure (DSSP, 8-state):
-----HHHHGGG--S--EEEEETT-SSS-HHHHHHHHHHSTT-EEEEETT--TTHHHHTHHHHHHHHHHHHTT---SEE-PPPSSS-------HHHHHHHHHHHHHHHHHHHHGGGG-SS--GGGG---TTSPEEEEE--TT--GGGGHHHHHHHHHTT--EEE-TT-TT--S-HHHHHHHHHHHHTTSPPPTT-EEEEEETHHHHHHHHHTSTTHHHHTTEEEEEEES--TT--GGGGG---HHHHTTSTTSHHHHHHHH-GGGGGGEEEEE-SB-SS-TT----TTSEEEE-S-B-SSGGGG-HHHHHHHHHHHHHHHSPPP-